Protein AF-A0A4Q2EG52-F1 (afdb_monomer_lite)

Radius of gyration: 18.82 Å; chains: 1; bounding box: 43×46×54 Å

Sequence (194 aa):
MKIECDGRVLAAAAIAAPVGVVAAFNRYQKQYVIPESEVHEPFPGDDLVTEEGASTTTMAIEIDAPPSAVWPHLNQLGQDKAGFYSFSIFERAVHFLIHNTYVPQARWQHTKVGDWCFYGQQGIGHEIVMHEPGRYIVGVSDSRKPPTQEGAIAWVPAGMSDFAWSWGWSSGVMQTRLLQVIKACAEGRWFLKL

Secondary structure (DSSP, 8-state):
------HHHHHHHHHHHHHHHHHHHHHHHHTTBPPGGG--SPPTTTTS---TT-----EE---SS-HHHHHHHHTT-BTTTTB-S--HHHHHHTT-------S--GGGS---TT-EEESSTT-BEEEEEEEETTTEEEEEEETTS---STT-B----TT-S--EEEEEEETTEESSTTHHHHHHHHTT------

Structure (mmCIF, N/CA/C/O backbone):
data_AF-A0A4Q2EG52-F1
#
_entry.id   AF-A0A4Q2EG52-F1
#
loop_
_atom_site.group_PDB
_atom_site.id
_atom_site.type_symbol
_atom_site.label_atom_id
_atom_site.label_alt_id
_atom_site.label_comp_id
_atom_site.label_asym_id
_atom_site.label_entity_id
_atom_site.label_seq_id
_atom_site.pdbx_PDB_ins_code
_atom_site.Cartn_x
_atom_site.Cartn_y
_atom_site.Cartn_z
_atom_site.occupancy
_atom_site.B_iso_or_equiv
_atom_site.auth_seq_id
_atom_site.auth_comp_id
_atom_site.auth_asym_id
_atom_site.auth_atom_id
_atom_site.pdbx_PDB_model_num
ATOM 1 N N . MET A 1 1 ? -21.303 29.543 -36.612 1.00 36.31 1 MET A N 1
ATOM 2 C CA . MET A 1 1 ? -20.120 30.090 -35.917 1.00 36.31 1 MET A CA 1
ATOM 3 C C . MET A 1 1 ? -19.078 28.978 -35.840 1.00 36.31 1 MET A C 1
ATOM 5 O O . MET A 1 1 ? -19.269 28.050 -35.067 1.00 36.31 1 MET A O 1
ATOM 9 N N . LYS A 1 2 ? -18.076 28.974 -36.732 1.00 37.97 2 LYS A N 1
ATOM 10 C CA . LYS A 1 2 ? -16.956 28.017 -36.689 1.00 37.97 2 LYS A CA 1
ATOM 11 C C . LYS A 1 2 ? -15.970 28.552 -35.655 1.00 37.97 2 LYS A C 1
ATOM 13 O O . LYS A 1 2 ? -15.462 29.651 -35.834 1.00 37.97 2 LYS A O 1
ATOM 18 N N . ILE A 1 3 ? -15.773 27.827 -34.562 1.00 45.34 3 ILE A N 1
ATOM 19 C CA . ILE A 1 3 ? -14.738 28.170 -33.589 1.00 45.34 3 ILE A CA 1
ATOM 20 C C . ILE A 1 3 ? -13.412 27.711 -34.206 1.00 45.34 3 ILE A C 1
ATOM 22 O O . ILE A 1 3 ? -13.082 26.529 -34.161 1.00 45.34 3 ILE A O 1
ATOM 26 N N . GLU A 1 4 ? -12.693 28.623 -34.857 1.00 47.81 4 GLU A N 1
ATOM 27 C CA . GLU A 1 4 ? -11.288 28.411 -35.214 1.00 47.81 4 GLU A CA 1
ATOM 28 C C . GLU A 1 4 ? -10.451 28.631 -33.951 1.00 47.81 4 GLU A C 1
ATOM 30 O O . GLU A 1 4 ? -10.064 29.750 -33.622 1.00 47.81 4 GLU A O 1
ATOM 35 N N . CYS A 1 5 ? -10.227 27.562 -33.187 1.00 52.12 5 CYS A N 1
ATOM 36 C CA . CYS A 1 5 ? -9.245 27.591 -32.109 1.00 52.12 5 CYS A CA 1
ATOM 37 C C . CYS A 1 5 ? -7.841 27.503 -32.714 1.00 52.12 5 CYS A C 1
ATOM 39 O O . CYS A 1 5 ? -7.518 26.526 -33.390 1.00 52.12 5 CYS A O 1
ATOM 41 N N . ASP A 1 6 ? -7.008 28.507 -32.443 1.00 67.00 6 ASP A N 1
ATOM 42 C CA . ASP A 1 6 ? -5.588 28.511 -32.800 1.00 67.00 6 ASP A CA 1
ATOM 43 C C . ASP A 1 6 ? -4.912 27.238 -32.255 1.00 67.00 6 ASP A C 1
ATOM 45 O O . ASP A 1 6 ? -5.027 26.906 -31.070 1.00 67.00 6 ASP A O 1
ATOM 49 N N . GLY A 1 7 ? -4.194 26.516 -33.119 1.00 55.00 7 GLY A N 1
ATOM 50 C CA . GLY A 1 7 ? -3.471 25.297 -32.757 1.00 55.00 7 GLY A CA 1
ATOM 51 C C . GLY A 1 7 ? -2.476 25.506 -31.611 1.00 55.00 7 GLY A C 1
ATOM 52 O O . GLY A 1 7 ? -2.223 24.577 -30.845 1.00 55.00 7 GLY A O 1
ATOM 53 N N . ARG A 1 8 ? -1.972 26.732 -31.419 1.00 61.78 8 ARG A N 1
ATOM 54 C CA . ARG A 1 8 ? -1.133 27.101 -30.267 1.00 61.78 8 ARG A CA 1
ATOM 55 C C . ARG A 1 8 ? -1.920 27.179 -28.963 1.00 61.78 8 ARG A C 1
ATOM 57 O O . ARG A 1 8 ? -1.404 26.774 -27.927 1.00 61.78 8 ARG A O 1
ATOM 64 N N . VAL A 1 9 ? -3.168 27.642 -29.011 1.00 57.72 9 VAL A N 1
ATOM 65 C CA . VAL A 1 9 ? -4.079 27.670 -27.856 1.00 57.72 9 VAL A CA 1
ATOM 66 C C . VAL A 1 9 ? -4.510 26.250 -27.489 1.00 57.72 9 VAL A C 1
ATOM 68 O O . VAL A 1 9 ? -4.520 25.906 -26.309 1.00 57.72 9 VAL A O 1
ATOM 71 N N . LEU A 1 10 ? -4.776 25.393 -28.480 1.00 54.22 10 LEU A N 1
ATOM 72 C CA . LEU A 1 10 ? -5.060 23.972 -28.249 1.00 54.22 10 LEU A CA 1
ATOM 73 C C . LEU A 1 10 ? -3.852 23.231 -27.659 1.00 54.22 10 LEU A C 1
ATOM 75 O O . LEU A 1 10 ? -4.012 22.485 -26.697 1.00 54.22 10 LEU A O 1
ATOM 79 N N . ALA A 1 11 ? -2.643 23.473 -28.173 1.00 53.25 11 ALA A N 1
ATOM 80 C CA . ALA A 1 11 ? -1.418 22.875 -27.641 1.00 53.25 11 ALA A CA 1
ATOM 81 C C . ALA A 1 11 ? -1.093 23.369 -26.219 1.00 53.25 11 ALA A C 1
ATOM 83 O O . ALA A 1 11 ? -0.748 22.571 -25.349 1.00 53.25 11 ALA A O 1
ATOM 84 N N . ALA A 1 12 ? -1.256 24.668 -25.949 1.00 55.97 12 ALA A N 1
ATOM 85 C CA . ALA A 1 12 ? -1.068 25.229 -24.613 1.00 55.97 12 ALA A CA 1
ATOM 86 C C . ALA A 1 12 ? -2.096 24.678 -23.613 1.00 55.97 12 ALA A C 1
ATOM 88 O O . ALA A 1 12 ? -1.721 24.310 -22.502 1.00 55.97 12 ALA A O 1
ATOM 89 N N . ALA A 1 13 ? -3.368 24.548 -24.005 1.00 57.47 13 ALA A N 1
ATOM 90 C CA . ALA A 1 13 ? -4.403 23.931 -23.175 1.00 57.47 13 ALA A CA 1
ATOM 91 C C . ALA A 1 13 ? -4.126 22.438 -22.915 1.00 57.47 13 ALA A C 1
ATOM 93 O O . ALA A 1 13 ? -4.311 21.970 -21.790 1.00 57.47 13 ALA A O 1
ATOM 94 N N . ALA A 1 14 ? -3.621 21.712 -23.918 1.00 59.41 14 ALA A N 1
ATOM 95 C CA . ALA A 1 14 ? -3.256 20.301 -23.801 1.00 59.41 14 ALA A CA 1
ATOM 96 C C . ALA A 1 14 ? -2.090 20.048 -22.830 1.00 59.41 14 ALA A C 1
ATOM 98 O O . ALA A 1 14 ? -2.016 18.965 -22.262 1.00 59.41 14 ALA A O 1
ATOM 99 N N . ILE A 1 15 ? -1.210 21.030 -22.600 1.00 61.84 15 ILE A N 1
ATOM 100 C CA . ILE A 1 15 ? -0.125 20.950 -21.603 1.00 61.84 15 ILE A CA 1
ATOM 101 C C . ILE A 1 15 ? -0.580 21.509 -20.247 1.00 61.84 15 ILE A C 1
ATOM 103 O O . ILE A 1 15 ? -0.325 20.909 -19.201 1.00 61.84 15 ILE A O 1
ATOM 107 N N . ALA A 1 16 ? -1.282 22.644 -20.246 1.00 60.81 16 ALA A N 1
ATOM 108 C CA . ALA A 1 16 ? -1.697 23.329 -19.027 1.00 60.81 16 ALA A CA 1
ATOM 109 C C . ALA A 1 16 ? -2.704 22.516 -18.203 1.00 60.81 16 ALA A C 1
ATOM 111 O O . ALA A 1 16 ? -2.634 22.540 -16.975 1.00 60.81 16 ALA A O 1
ATOM 112 N N . ALA A 1 17 ? -3.610 21.769 -18.844 1.00 67.50 17 ALA A N 1
ATOM 113 C CA . ALA A 1 17 ? -4.583 20.945 -18.129 1.00 67.50 17 ALA A CA 1
ATOM 114 C C . ALA A 1 17 ? -3.923 19.777 -17.357 1.00 67.50 17 ALA A C 1
ATOM 116 O O . ALA A 1 17 ? -4.147 19.694 -16.147 1.00 67.50 17 ALA A O 1
ATOM 117 N N . PRO A 1 18 ? -3.056 18.931 -17.955 1.00 66.38 18 PRO A N 1
ATOM 118 C CA . PRO A 1 18 ? -2.299 17.923 -17.208 1.00 66.38 18 PRO A CA 1
ATOM 119 C C . PRO A 1 18 ? -1.434 18.515 -16.095 1.00 66.38 18 PRO A C 1
ATOM 121 O O . PRO A 1 18 ? -1.454 18.010 -14.975 1.00 66.38 18 PRO A O 1
A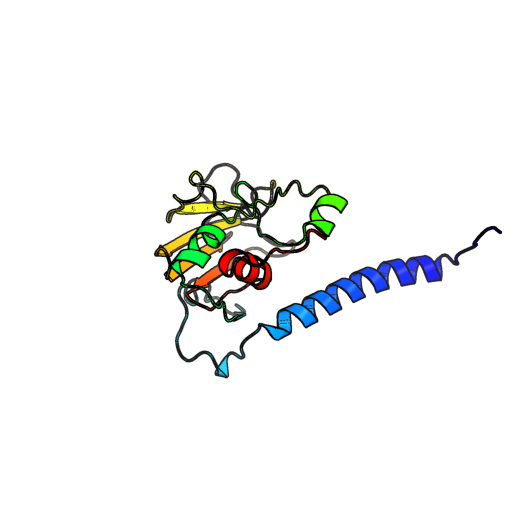TOM 124 N N . VAL A 1 19 ? -0.724 19.617 -16.366 1.00 72.44 19 VAL A N 1
ATOM 125 C CA . VAL A 1 19 ? 0.104 20.295 -15.354 1.00 72.44 19 VAL A CA 1
ATOM 126 C C . VAL A 1 19 ? -0.756 20.800 -14.195 1.00 72.44 19 VAL A C 1
ATOM 128 O O . VAL A 1 19 ? -0.396 20.603 -13.036 1.00 72.44 19 VAL A O 1
ATOM 131 N N . GLY A 1 20 ? -1.915 21.395 -14.483 1.00 71.00 20 GLY A N 1
ATOM 132 C CA . GLY A 1 20 ? -2.871 21.843 -13.472 1.00 71.00 20 GLY A CA 1
ATOM 133 C C . GLY A 1 20 ? -3.418 20.693 -12.623 1.00 71.00 20 GLY A C 1
ATOM 134 O O . GLY A 1 20 ? -3.474 20.815 -11.399 1.00 71.00 20 GLY A O 1
ATOM 135 N N . VAL A 1 21 ? -3.755 19.555 -13.241 1.00 70.94 21 VAL A N 1
ATOM 136 C CA . VAL A 1 21 ? -4.211 18.344 -12.534 1.00 70.94 21 VAL A CA 1
ATOM 137 C C . VAL A 1 21 ? -3.113 17.795 -11.621 1.00 70.94 21 VAL A C 1
ATOM 139 O O . VAL A 1 21 ? -3.378 17.539 -10.446 1.00 70.94 21 VAL A O 1
ATOM 142 N N . VAL A 1 22 ? -1.877 17.672 -12.115 1.00 71.31 22 VAL A N 1
ATOM 143 C CA . VAL A 1 22 ? -0.723 17.214 -11.320 1.00 71.31 22 VAL A CA 1
ATOM 144 C C . VAL A 1 22 ? -0.425 18.184 -10.173 1.00 71.31 22 VAL A C 1
ATOM 146 O O . VAL A 1 22 ? -0.210 17.758 -9.040 1.00 71.31 22 VAL A O 1
ATOM 149 N N . ALA A 1 23 ? -0.470 19.495 -10.415 1.00 70.94 23 ALA A N 1
ATOM 150 C CA . ALA A 1 23 ? -0.244 20.499 -9.378 1.00 70.94 23 ALA A CA 1
ATOM 151 C C . ALA A 1 23 ? -1.323 20.453 -8.283 1.00 70.94 23 ALA A C 1
ATOM 153 O O . ALA A 1 23 ? -0.999 20.487 -7.093 1.00 70.94 23 ALA A O 1
ATOM 154 N N . ALA A 1 24 ? -2.597 20.330 -8.665 1.00 74.06 24 ALA A N 1
ATOM 155 C CA . ALA A 1 24 ? -3.705 20.191 -7.722 1.00 74.06 24 ALA A CA 1
ATOM 156 C C . ALA A 1 24 ? -3.600 18.887 -6.914 1.00 74.06 24 ALA A C 1
ATOM 158 O O . ALA A 1 24 ? -3.797 18.892 -5.698 1.00 74.06 24 ALA A O 1
ATOM 159 N N . PHE A 1 25 ? -3.229 17.786 -7.570 1.00 69.62 25 PHE A N 1
ATOM 160 C CA . PHE A 1 25 ? -2.972 16.493 -6.941 1.00 69.62 25 PHE A CA 1
ATOM 161 C C . PHE A 1 25 ? -1.853 16.571 -5.900 1.00 69.62 25 PHE A C 1
ATOM 163 O O . PHE A 1 25 ? -2.063 16.176 -4.751 1.00 69.62 25 PHE A O 1
ATOM 170 N N . ASN A 1 26 ? -0.712 17.151 -6.277 1.00 70.75 26 ASN A N 1
ATOM 171 C CA . ASN A 1 26 ? 0.440 17.333 -5.399 1.00 70.75 26 ASN A CA 1
ATOM 172 C C . ASN A 1 26 ? 0.094 18.232 -4.210 1.00 70.75 26 ASN A C 1
ATOM 174 O O . ASN A 1 26 ? 0.443 17.918 -3.075 1.00 70.75 26 ASN A O 1
ATOM 178 N N . ARG A 1 27 ? -0.631 19.336 -4.437 1.00 78.19 27 ARG A N 1
ATOM 179 C CA . ARG A 1 27 ? -1.091 20.219 -3.353 1.00 78.19 27 ARG A CA 1
ATOM 180 C C . ARG A 1 27 ? -2.003 19.476 -2.381 1.00 78.19 27 ARG A C 1
ATOM 182 O O . ARG A 1 27 ? -1.848 19.614 -1.173 1.00 78.19 27 ARG A O 1
ATOM 189 N N . TYR A 1 28 ? -2.928 18.682 -2.907 1.00 72.50 28 TYR A N 1
ATOM 190 C CA . TYR A 1 28 ? -3.819 17.868 -2.096 1.00 72.50 28 TYR A CA 1
ATOM 191 C C . TYR A 1 28 ? -3.061 16.784 -1.313 1.00 72.50 28 TYR A C 1
ATOM 193 O O . TYR A 1 28 ? -3.420 16.510 -0.178 1.00 72.50 28 TYR A O 1
ATOM 201 N N . GLN A 1 29 ? -2.027 16.151 -1.870 1.00 69.81 29 GLN A N 1
ATOM 202 C CA . GLN A 1 29 ? -1.224 15.175 -1.119 1.00 69.81 29 GLN A CA 1
ATOM 203 C C . GLN A 1 29 ? -0.449 15.827 0.019 1.00 69.81 29 GLN A C 1
ATOM 205 O O . GLN A 1 29 ? -0.462 15.322 1.136 1.00 69.81 29 GLN A O 1
ATOM 210 N N . LYS A 1 30 ? 0.170 16.979 -0.254 1.00 78.88 30 LYS A N 1
ATOM 211 C CA . LYS A 1 30 ? 1.003 17.702 0.713 1.00 78.88 30 LYS A CA 1
ATOM 212 C C . LYS A 1 30 ? 0.279 18.079 2.003 1.00 78.88 30 LYS A C 1
ATOM 214 O O . LYS A 1 30 ? 0.947 18.245 3.008 1.00 78.88 30 LYS A O 1
ATOM 219 N N . GLN A 1 31 ? -1.051 18.193 1.996 1.00 80.00 31 GLN A N 1
ATOM 220 C CA . GLN A 1 31 ? -1.811 18.494 3.215 1.00 80.00 31 GLN A CA 1
ATOM 221 C C . GLN A 1 31 ? -1.813 17.339 4.235 1.00 80.00 31 GLN A C 1
ATOM 223 O O . GLN A 1 31 ? -2.153 17.564 5.388 1.00 80.00 31 GLN A O 1
ATOM 228 N N . TYR A 1 32 ? -1.487 16.118 3.798 1.00 79.56 32 TYR A N 1
ATOM 229 C CA . TYR A 1 32 ? -1.441 14.926 4.646 1.00 79.56 32 TYR A CA 1
ATOM 230 C C . TYR A 1 32 ? -0.021 14.518 5.022 1.00 79.56 32 TYR A C 1
ATOM 232 O O . TYR A 1 32 ? 0.137 13.671 5.892 1.00 79.56 32 TYR A O 1
ATOM 240 N N . VAL A 1 33 ? 0.995 15.067 4.350 1.00 84.69 33 VAL A N 1
ATOM 241 C CA . VAL A 1 33 ? 2.400 14.741 4.615 1.00 84.69 33 VAL A CA 1
ATOM 242 C C . VAL A 1 33 ? 2.781 15.289 5.978 1.00 84.69 33 VAL A C 1
ATOM 244 O O . VAL A 1 33 ? 2.623 16.486 6.219 1.00 84.69 33 VAL A O 1
ATOM 247 N N . ILE A 1 34 ? 3.299 14.416 6.837 1.00 83.06 34 ILE A N 1
ATOM 248 C CA . ILE A 1 34 ? 3.893 14.830 8.104 1.00 83.06 34 ILE A CA 1
ATOM 249 C C . ILE A 1 34 ? 5.389 15.099 7.890 1.00 83.06 34 ILE A C 1
ATOM 251 O O . ILE A 1 34 ? 6.045 14.336 7.172 1.00 83.06 34 ILE A O 1
ATOM 255 N N . PRO A 1 35 ? 5.945 16.189 8.445 1.00 84.31 35 PRO A N 1
ATOM 256 C CA . PRO A 1 35 ? 7.381 16.434 8.416 1.00 84.31 35 PRO A CA 1
ATOM 257 C C . PRO A 1 35 ? 8.156 15.301 9.093 1.00 84.31 35 PRO A C 1
ATOM 259 O O . PRO A 1 35 ? 7.733 14.780 10.120 1.00 84.31 35 PRO A O 1
ATOM 262 N N . GLU A 1 36 ? 9.341 14.979 8.575 1.00 79.88 36 GLU A N 1
ATOM 263 C CA . GLU A 1 36 ? 10.222 13.960 9.168 1.00 79.88 36 GLU A CA 1
ATOM 264 C C . GLU A 1 36 ? 10.575 14.277 10.631 1.00 79.88 36 GLU A C 1
ATOM 266 O O . GLU A 1 36 ? 10.659 13.381 11.460 1.00 79.88 36 GLU A O 1
ATOM 271 N N . SER A 1 37 ? 10.678 15.563 10.984 1.00 79.81 37 SER A N 1
ATOM 272 C CA . SER A 1 37 ? 10.921 16.011 12.362 1.00 79.81 37 SER A CA 1
ATOM 273 C C . SER A 1 37 ? 9.801 15.673 13.353 1.00 79.81 37 SER A C 1
ATOM 275 O O . SER A 1 37 ? 10.034 15.733 14.558 1.00 79.81 37 SER A O 1
ATOM 277 N N . GLU A 1 38 ? 8.589 15.385 12.871 1.00 79.50 38 GLU A N 1
ATOM 278 C CA . GLU A 1 38 ? 7.436 14.988 13.696 1.00 79.50 38 GLU A CA 1
ATOM 279 C C . GLU A 1 38 ? 7.336 13.460 13.856 1.00 79.50 38 GLU A C 1
ATOM 281 O O . GLU A 1 38 ? 6.523 12.965 14.638 1.00 79.50 38 GLU A O 1
ATOM 286 N N . VAL A 1 39 ? 8.177 12.696 13.151 1.00 79.75 39 VAL A N 1
ATOM 287 C CA . VAL A 1 39 ? 8.284 11.244 13.303 1.00 79.75 39 VAL A CA 1
ATOM 288 C C . VAL A 1 39 ? 9.267 10.943 14.431 1.00 79.75 39 VAL A C 1
ATOM 290 O O . VAL A 1 39 ? 10.474 11.124 14.299 1.00 79.75 39 VAL A O 1
ATOM 293 N N . HIS A 1 40 ? 8.741 10.505 15.573 1.00 75.62 40 HIS A N 1
ATOM 294 C CA . HIS A 1 40 ? 9.549 10.234 16.767 1.00 75.62 40 HIS A CA 1
ATOM 295 C C . HIS A 1 40 ? 10.020 8.779 16.879 1.00 75.62 40 HIS A C 1
ATOM 297 O O . HIS A 1 40 ? 10.980 8.509 17.599 1.00 75.62 40 HIS A O 1
ATOM 303 N N . GLU A 1 41 ? 9.377 7.855 16.163 1.00 80.31 41 GLU A N 1
ATOM 304 C CA . GLU A 1 41 ? 9.713 6.431 16.141 1.00 80.31 41 GLU A CA 1
ATOM 305 C C . GLU A 1 41 ? 9.584 5.877 14.712 1.00 80.31 41 GLU A C 1
ATOM 307 O O . GLU A 1 41 ? 8.710 6.340 13.972 1.00 80.31 41 GLU A O 1
ATOM 312 N N . PRO A 1 42 ? 10.416 4.894 14.315 1.00 83.00 42 PRO A N 1
ATOM 313 C CA . PRO A 1 42 ? 10.283 4.229 13.021 1.00 83.00 42 PRO A CA 1
ATOM 314 C C . PRO A 1 42 ? 8.937 3.513 12.881 1.00 83.00 42 PRO A C 1
ATOM 316 O O . PRO A 1 42 ? 8.473 2.841 13.808 1.00 83.00 42 PRO A O 1
ATOM 319 N N . PHE A 1 43 ? 8.331 3.602 11.701 1.00 86.94 43 PHE A N 1
ATOM 320 C CA . PHE A 1 43 ? 7.149 2.825 11.356 1.00 86.94 43 PHE A CA 1
ATOM 321 C C . PHE A 1 43 ? 7.533 1.425 10.860 1.00 86.94 43 PHE A C 1
ATOM 323 O O . PHE A 1 43 ? 8.628 1.221 10.329 1.00 86.94 43 PHE A O 1
ATOM 330 N N . PRO A 1 44 ? 6.624 0.436 10.988 1.00 89.12 44 PRO A N 1
ATOM 331 C CA . PRO A 1 44 ? 6.813 -0.865 10.363 1.00 89.12 44 PRO A CA 1
ATOM 332 C C . PRO A 1 44 ? 7.119 -0.711 8.869 1.00 89.12 44 PRO A C 1
ATOM 334 O O . PRO A 1 44 ? 6.305 -0.171 8.118 1.00 89.12 44 PRO A O 1
ATOM 337 N N . GLY A 1 45 ? 8.280 -1.207 8.450 1.00 87.38 45 GLY A N 1
ATOM 338 C CA . GLY A 1 45 ? 8.711 -1.202 7.059 1.00 87.38 45 GLY A CA 1
ATOM 339 C C . GLY A 1 45 ? 9.673 -0.094 6.644 1.00 87.38 45 GLY A C 1
ATOM 340 O O . GLY A 1 45 ? 10.134 -0.115 5.499 1.00 87.38 45 GLY A O 1
ATOM 341 N N . ASP A 1 46 ? 10.002 0.835 7.543 1.00 87.50 46 ASP A N 1
ATOM 342 C CA . ASP A 1 46 ? 10.998 1.885 7.279 1.00 87.50 46 ASP A CA 1
ATOM 343 C C . ASP A 1 46 ? 12.412 1.309 7.062 1.00 87.50 46 ASP A C 1
ATOM 345 O O . ASP A 1 46 ? 13.257 1.939 6.434 1.00 87.50 46 ASP A O 1
ATOM 349 N N . ASP A 1 47 ? 12.666 0.089 7.533 1.00 88.94 47 ASP A N 1
ATOM 350 C CA . ASP A 1 47 ? 13.926 -0.646 7.407 1.00 88.94 47 ASP A CA 1
ATOM 351 C C . ASP A 1 47 ? 13.992 -1.575 6.179 1.00 88.94 47 ASP A C 1
ATOM 353 O O . ASP A 1 47 ? 14.987 -2.274 5.982 1.00 88.94 47 ASP A O 1
ATOM 357 N N . LEU A 1 48 ? 12.952 -1.603 5.337 1.00 88.12 48 LEU A N 1
ATOM 358 C CA . LEU A 1 48 ? 12.866 -2.537 4.206 1.00 88.12 48 LEU A CA 1
ATOM 359 C C . LEU A 1 48 ? 13.600 -2.059 2.946 1.00 88.12 48 LEU A C 1
ATOM 361 O O . LEU A 1 48 ? 14.011 -2.889 2.134 1.00 88.12 48 LEU A O 1
ATOM 365 N N . VAL A 1 49 ? 13.742 -0.742 2.771 1.00 86.94 49 VAL A N 1
ATOM 366 C CA . VAL A 1 49 ? 14.395 -0.095 1.619 1.00 86.94 49 VAL A CA 1
ATOM 367 C C . VAL A 1 49 ? 15.328 0.982 2.166 1.00 86.94 49 VAL A C 1
ATOM 369 O O . VAL A 1 49 ? 14.903 2.098 2.456 1.00 86.94 49 VAL A O 1
ATOM 372 N N . THR A 1 50 ? 16.593 0.621 2.379 1.00 84.19 50 THR A N 1
ATOM 373 C CA . THR A 1 50 ? 17.586 1.454 3.083 1.00 84.19 50 THR A CA 1
ATOM 374 C C . THR A 1 50 ? 18.755 1.871 2.192 1.00 84.19 50 THR A C 1
ATOM 376 O O . THR A 1 50 ? 19.818 2.237 2.694 1.00 84.19 50 THR A O 1
ATOM 379 N N . GLU A 1 51 ? 18.623 1.740 0.874 1.00 82.25 51 GLU A N 1
ATOM 380 C CA . GLU A 1 51 ? 19.673 2.107 -0.071 1.00 82.25 51 GLU A CA 1
ATOM 381 C C . GLU A 1 51 ? 19.961 3.611 -0.062 1.00 82.25 51 GLU A C 1
ATOM 383 O O . GLU A 1 51 ? 19.097 4.446 0.213 1.00 82.25 51 GLU A O 1
ATOM 388 N N . GLU A 1 52 ? 21.190 3.971 -0.435 1.00 74.19 52 GLU A N 1
ATOM 389 C CA . GLU A 1 52 ? 21.558 5.368 -0.636 1.00 74.19 52 GLU A CA 1
ATOM 390 C C . GLU A 1 52 ? 20.656 6.013 -1.700 1.00 74.19 52 GLU A C 1
ATOM 392 O O . GLU A 1 52 ? 20.578 5.556 -2.840 1.00 74.19 52 GLU A O 1
ATOM 397 N N . GLY A 1 53 ? 19.966 7.090 -1.316 1.00 71.12 53 GLY A N 1
ATOM 398 C CA . GLY A 1 53 ? 19.005 7.786 -2.175 1.00 71.12 53 GLY A CA 1
ATOM 399 C C . GLY A 1 53 ? 17.552 7.330 -2.017 1.00 71.12 53 GLY A C 1
ATOM 400 O O . GLY A 1 53 ? 16.679 7.905 -2.672 1.00 71.12 53 GLY A O 1
ATOM 401 N N . ALA A 1 54 ? 17.266 6.363 -1.137 1.00 77.38 54 ALA A N 1
ATOM 402 C CA . ALA A 1 54 ? 15.900 6.088 -0.711 1.00 77.38 54 ALA A CA 1
ATOM 403 C C . ALA A 1 54 ? 15.270 7.353 -0.100 1.00 77.38 54 ALA A C 1
ATOM 405 O O . ALA A 1 54 ? 15.911 8.108 0.634 1.00 77.38 54 ALA A O 1
ATOM 406 N N . SER A 1 55 ? 14.004 7.598 -0.436 1.00 79.81 55 SER A N 1
ATOM 407 C CA . SER A 1 55 ? 13.229 8.707 0.118 1.00 79.81 55 SER A CA 1
ATOM 408 C C . SER A 1 55 ? 11.942 8.167 0.713 1.00 79.81 55 SER A C 1
ATOM 410 O O . SER A 1 55 ? 11.195 7.447 0.050 1.00 79.81 55 SER A O 1
ATOM 412 N N . THR A 1 56 ? 11.685 8.539 1.962 1.00 82.19 56 THR A N 1
ATOM 413 C CA . THR A 1 56 ? 10.484 8.136 2.689 1.00 82.19 56 THR A CA 1
ATOM 414 C C . THR A 1 56 ? 9.505 9.298 2.719 1.00 82.19 56 THR A C 1
ATOM 416 O O . THR A 1 56 ? 9.873 10.447 2.950 1.00 82.19 56 THR A O 1
ATOM 419 N N . THR A 1 57 ? 8.233 9.015 2.446 1.00 82.75 57 THR A N 1
ATOM 420 C CA . THR A 1 57 ? 7.151 9.992 2.600 1.00 82.75 57 THR A CA 1
ATOM 421 C C . THR A 1 57 ? 6.085 9.407 3.501 1.00 82.75 57 THR A C 1
ATOM 423 O O . THR A 1 57 ? 5.408 8.449 3.131 1.00 82.75 57 THR A O 1
ATOM 426 N N . THR A 1 58 ? 5.896 10.034 4.655 1.00 83.69 58 THR A N 1
ATOM 427 C CA . THR A 1 58 ? 4.891 9.630 5.634 1.00 83.69 58 THR A CA 1
ATOM 428 C C . THR A 1 58 ? 3.699 10.575 5.562 1.00 83.69 58 THR A C 1
ATOM 430 O O . THR A 1 58 ? 3.866 11.795 5.535 1.00 83.69 58 THR A O 1
ATOM 433 N N . MET A 1 59 ? 2.481 10.032 5.506 1.00 83.88 59 MET A N 1
ATOM 434 C CA . MET A 1 59 ? 1.251 10.817 5.603 1.00 83.88 59 MET A CA 1
ATOM 435 C C . MET A 1 59 ? 0.391 10.348 6.774 1.00 83.88 59 MET A C 1
ATOM 437 O O . MET A 1 59 ? 0.410 9.182 7.151 1.00 83.88 59 MET A O 1
ATOM 441 N N . ALA A 1 60 ? -0.401 11.244 7.348 1.00 82.81 60 ALA A N 1
ATOM 442 C CA . ALA A 1 60 ? -1.310 10.916 8.439 1.00 82.81 60 ALA A CA 1
ATOM 443 C C . ALA A 1 60 ? -2.712 11.461 8.165 1.00 82.81 60 ALA A C 1
ATOM 445 O O . ALA A 1 60 ? -2.892 12.487 7.503 1.00 82.81 60 ALA A O 1
ATOM 446 N N . ILE A 1 61 ? -3.724 10.756 8.669 1.00 81.62 61 ILE A N 1
ATOM 447 C CA . ILE A 1 61 ? -5.094 11.2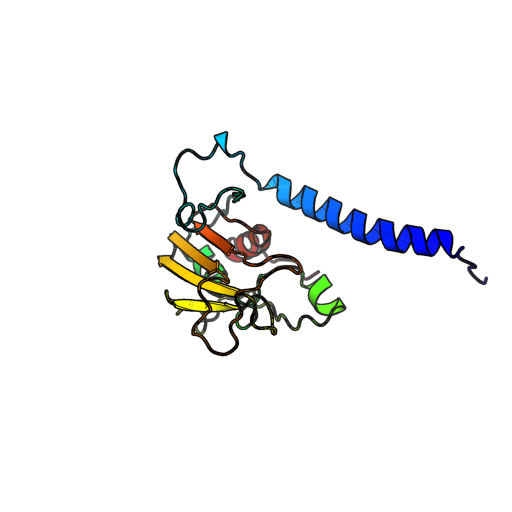62 8.729 1.00 81.62 61 ILE A CA 1
ATOM 448 C C . ILE A 1 61 ? -5.757 10.759 10.005 1.00 81.62 61 ILE A C 1
ATOM 450 O O . ILE A 1 61 ? -5.640 9.589 10.366 1.00 81.62 61 ILE A O 1
ATOM 454 N N . GLU A 1 62 ? -6.523 11.626 10.650 1.00 80.69 62 GLU A N 1
ATOM 455 C CA . GLU A 1 62 ? -7.416 11.203 11.720 1.00 80.69 62 GLU A CA 1
ATOM 456 C C . GLU A 1 62 ? -8.661 10.555 11.117 1.00 80.69 62 GLU A C 1
ATOM 458 O O . GLU A 1 62 ? -9.267 11.104 10.193 1.00 80.69 62 GLU A O 1
ATOM 463 N N . ILE A 1 63 ? -9.070 9.403 11.639 1.00 82.25 63 ILE A N 1
ATOM 464 C CA . ILE A 1 63 ? -10.326 8.733 11.291 1.00 82.25 63 ILE A CA 1
ATOM 465 C C . ILE A 1 63 ? -11.108 8.571 12.588 1.00 82.25 63 ILE A C 1
ATOM 467 O O . ILE A 1 63 ? -10.606 7.958 13.526 1.00 82.25 63 ILE A O 1
ATOM 471 N N . ASP A 1 64 ? -12.325 9.110 12.636 1.00 83.62 64 ASP A N 1
ATOM 472 C CA . ASP A 1 64 ? -13.207 9.016 13.802 1.00 83.62 64 ASP A CA 1
ATOM 473 C C . ASP A 1 64 ? -13.935 7.661 13.810 1.00 83.62 64 ASP A C 1
ATOM 475 O O . ASP A 1 64 ? -15.154 7.557 13.678 1.00 83.62 64 ASP A O 1
ATOM 479 N N . ALA A 1 65 ? -13.145 6.587 13.837 1.00 82.44 65 ALA A N 1
ATOM 480 C CA . ALA A 1 65 ? -13.610 5.209 13.864 1.00 82.44 65 ALA A CA 1
ATOM 481 C C . ALA A 1 65 ? -12.530 4.298 14.476 1.00 82.44 65 ALA A C 1
ATOM 483 O O . ALA A 1 65 ? -11.334 4.558 14.313 1.00 82.44 65 ALA A O 1
ATOM 484 N N . PRO A 1 66 ? -12.908 3.196 15.150 1.00 84.06 66 PRO A N 1
ATOM 485 C CA . PRO A 1 66 ? -11.928 2.249 15.669 1.00 84.06 66 PRO A CA 1
ATOM 486 C C . PRO A 1 66 ? -11.156 1.561 14.526 1.00 84.06 66 PRO A C 1
ATOM 488 O O . PRO A 1 66 ? -11.722 1.344 13.448 1.00 84.06 66 PRO A O 1
ATOM 491 N N . PRO A 1 67 ? -9.907 1.101 14.752 1.00 84.19 67 PRO A N 1
ATOM 492 C CA . PRO A 1 67 ? -9.131 0.377 13.739 1.00 84.19 67 PRO A CA 1
ATOM 493 C C . PRO A 1 67 ? -9.855 -0.840 13.148 1.00 84.19 67 PRO A C 1
ATOM 495 O O . PRO A 1 67 ? -9.668 -1.159 11.978 1.00 84.19 67 PRO A O 1
ATOM 498 N N . SER A 1 68 ? -10.735 -1.489 13.917 1.00 86.38 68 SER A N 1
ATOM 499 C CA . SER A 1 68 ? -11.568 -2.606 13.455 1.00 86.38 68 SER A CA 1
ATOM 500 C C . SER A 1 68 ? -12.586 -2.225 12.373 1.00 86.38 68 SER A C 1
ATOM 502 O O . SER A 1 68 ? -12.980 -3.090 11.595 1.00 86.38 68 SER A O 1
ATOM 504 N N . ALA A 1 69 ? -12.994 -0.955 12.292 1.00 87.00 69 ALA A N 1
ATOM 505 C CA . ALA A 1 69 ? -13.845 -0.437 11.221 1.00 87.00 69 ALA A CA 1
ATOM 506 C C . ALA A 1 69 ? -13.028 -0.042 9.980 1.00 87.00 69 ALA A C 1
ATOM 508 O O . ALA A 1 69 ? -13.502 -0.174 8.857 1.00 87.00 69 ALA A O 1
ATOM 509 N N . VAL A 1 70 ? -11.783 0.401 10.171 1.00 87.81 70 VAL A N 1
ATOM 510 C CA . VAL A 1 70 ? -10.872 0.807 9.088 1.00 87.81 70 VAL A CA 1
ATOM 511 C C . VAL A 1 70 ? -10.272 -0.411 8.380 1.00 87.81 70 VAL A C 1
ATOM 513 O O . VAL A 1 70 ? -10.206 -0.466 7.149 1.00 87.81 70 VAL A O 1
ATOM 516 N N . TRP A 1 71 ? -9.857 -1.410 9.159 1.00 90.75 71 TRP A N 1
ATOM 517 C CA . TRP A 1 71 ? -9.083 -2.553 8.688 1.00 90.75 71 TRP A CA 1
ATOM 518 C C . TRP A 1 71 ? -9.712 -3.317 7.516 1.00 90.75 71 TRP A C 1
ATOM 520 O O . TRP A 1 71 ? -9.000 -3.565 6.541 1.00 90.75 71 TRP A O 1
ATOM 530 N N . PRO A 1 72 ? -11.019 -3.652 7.516 1.00 92.44 72 PRO A N 1
ATOM 531 C CA . PRO A 1 72 ? -11.606 -4.426 6.427 1.00 92.44 72 PRO A CA 1
ATOM 532 C C . PRO A 1 72 ? -11.534 -3.730 5.065 1.00 92.44 72 PRO A C 1
ATOM 534 O O . PRO A 1 72 ? -11.522 -4.412 4.041 1.00 92.44 72 PRO A O 1
ATOM 537 N N . HIS A 1 73 ? -11.467 -2.392 5.042 1.00 90.62 73 HIS A N 1
ATOM 538 C CA . HIS A 1 73 ? -11.303 -1.606 3.817 1.00 90.62 73 HIS A CA 1
ATOM 539 C C . HIS A 1 73 ? -9.858 -1.608 3.309 1.00 90.62 73 HIS A C 1
ATOM 541 O O . HIS A 1 73 ? -9.662 -1.644 2.094 1.00 90.62 73 HIS A O 1
ATOM 547 N N . LEU A 1 74 ? -8.874 -1.593 4.215 1.00 89.38 74 LEU A N 1
ATOM 548 C CA . LEU A 1 74 ? -7.442 -1.685 3.898 1.00 89.38 74 LEU A CA 1
ATOM 549 C C . LEU A 1 74 ? -7.041 -3.093 3.448 1.00 89.38 74 LEU A C 1
ATOM 551 O O . LEU A 1 74 ? -6.286 -3.270 2.499 1.00 89.38 74 LEU A O 1
ATOM 555 N N . ASN A 1 75 ? -7.572 -4.112 4.115 1.00 92.25 75 ASN A N 1
ATOM 556 C CA . ASN A 1 75 ? -7.185 -5.502 3.896 1.00 92.25 75 ASN A CA 1
ATOM 557 C C . ASN A 1 75 ? -7.622 -6.046 2.522 1.00 92.25 75 ASN A C 1
ATOM 559 O O . ASN A 1 75 ? -7.090 -7.049 2.047 1.00 92.25 75 ASN A O 1
ATOM 563 N N . GLN A 1 76 ? -8.581 -5.372 1.879 1.00 92.06 76 GLN A N 1
ATOM 564 C CA . GLN A 1 76 ? -9.113 -5.731 0.565 1.00 92.06 76 GLN A CA 1
ATOM 565 C C . GLN A 1 76 ? -8.612 -4.840 -0.580 1.00 92.06 76 GLN A C 1
ATOM 567 O O . GLN A 1 76 ? -9.185 -4.877 -1.671 1.00 92.06 76 GLN A O 1
ATOM 572 N N . LEU A 1 77 ? -7.583 -4.025 -0.345 1.00 89.81 77 LEU A N 1
ATOM 573 C CA . LEU A 1 77 ? -6.946 -3.267 -1.419 1.00 89.81 77 LEU A CA 1
ATOM 574 C C . LEU A 1 77 ? -6.268 -4.208 -2.408 1.00 89.81 77 LEU A C 1
ATOM 576 O O . LEU A 1 77 ? -5.696 -5.228 -2.024 1.00 89.81 77 LEU A O 1
ATOM 580 N N . GLY A 1 78 ? -6.345 -3.840 -3.678 1.00 88.62 78 GLY A N 1
ATOM 581 C CA . GLY A 1 78 ? -5.830 -4.628 -4.789 1.00 88.62 78 GLY A CA 1
ATOM 582 C C . GLY A 1 78 ? -6.698 -4.423 -6.019 1.00 88.62 78 GLY A C 1
ATOM 583 O O . GLY A 1 78 ? -7.924 -4.321 -5.913 1.00 88.62 78 GLY A O 1
ATOM 584 N N . GLN A 1 79 ? -6.078 -4.349 -7.191 1.00 87.19 79 GLN A N 1
ATOM 585 C CA . GLN A 1 79 ? -6.777 -4.210 -8.467 1.00 87.19 79 GLN A CA 1
ATOM 586 C C . GLN A 1 79 ? -7.709 -5.400 -8.730 1.00 87.19 79 GLN A C 1
ATOM 588 O O . GLN A 1 79 ? -8.803 -5.218 -9.260 1.00 87.19 79 GLN A O 1
ATOM 593 N N . ASP A 1 80 ? -7.298 -6.591 -8.309 1.00 87.19 80 ASP A N 1
ATOM 594 C CA . ASP A 1 80 ? -8.042 -7.850 -8.355 1.00 87.19 80 ASP A CA 1
ATOM 595 C C . ASP A 1 80 ? -9.048 -8.013 -7.194 1.00 87.19 80 ASP A C 1
ATOM 597 O O . ASP A 1 80 ? -9.846 -8.956 -7.172 1.00 87.19 80 ASP A O 1
ATOM 601 N N . LYS A 1 81 ? -9.035 -7.080 -6.233 1.00 90.69 81 LYS A N 1
ATOM 602 C CA . LYS A 1 81 ? -9.916 -7.043 -5.062 1.00 90.69 81 LYS A CA 1
ATOM 603 C C . LYS A 1 81 ? -10.870 -5.843 -5.140 1.00 90.69 81 LYS A C 1
ATOM 605 O O . LYS A 1 81 ? -11.671 -5.738 -6.068 1.00 90.69 81 LYS A O 1
ATOM 610 N N . ALA A 1 82 ? -10.837 -4.951 -4.150 1.00 86.75 82 ALA A N 1
ATOM 611 C CA . ALA A 1 82 ? -11.768 -3.834 -4.035 1.00 86.75 82 ALA A CA 1
ATOM 612 C C . ALA A 1 82 ? -11.295 -2.544 -4.721 1.00 86.75 82 ALA A C 1
ATOM 614 O O . ALA A 1 82 ? -11.980 -1.526 -4.593 1.00 86.75 82 ALA A O 1
ATOM 615 N N . GLY A 1 83 ? -10.157 -2.575 -5.419 1.00 85.69 83 GLY A N 1
ATOM 616 C CA . GLY A 1 83 ? -9.463 -1.401 -5.941 1.00 85.69 83 GLY A CA 1
ATOM 617 C C . GLY A 1 83 ? -8.657 -0.661 -4.869 1.00 85.69 83 GLY A C 1
ATOM 618 O O . GLY A 1 83 ? -8.505 -1.129 -3.743 1.00 85.69 83 GLY A O 1
ATOM 619 N N . PHE A 1 84 ? -8.133 0.512 -5.228 1.00 78.69 84 PHE A N 1
ATOM 620 C CA . PHE A 1 84 ? -7.389 1.402 -4.319 1.00 78.69 84 PHE A CA 1
ATOM 621 C C . PHE A 1 84 ? -8.192 2.644 -3.934 1.00 78.69 84 PHE A C 1
ATOM 623 O O . PHE A 1 84 ? -7.612 3.664 -3.562 1.00 78.69 84 PHE A O 1
ATOM 630 N N . TYR A 1 85 ? -9.516 2.595 -4.114 1.00 73.38 85 TYR A N 1
ATOM 631 C CA . TYR A 1 85 ? -10.462 3.689 -3.878 1.00 73.38 85 TYR A CA 1
ATOM 632 C C . TYR A 1 85 ? -9.989 5.053 -4.406 1.00 73.38 85 TYR A C 1
ATOM 634 O O . TYR A 1 85 ? -10.372 6.102 -3.887 1.00 73.38 85 TYR A O 1
ATOM 642 N N . SER A 1 86 ? -9.149 5.047 -5.440 1.00 64.12 86 SER A N 1
ATOM 643 C CA . SER A 1 86 ? -8.600 6.240 -6.059 1.00 64.12 86 SER A CA 1
ATOM 644 C C . SER A 1 86 ? -9.216 6.378 -7.446 1.00 64.12 86 SER A C 1
ATOM 646 O O . SER A 1 86 ? -9.325 5.421 -8.187 1.00 64.12 86 SER A O 1
ATOM 648 N N . PHE A 1 87 ? -9.705 7.578 -7.759 1.00 54.78 87 PHE A N 1
ATOM 649 C CA . PHE A 1 87 ? -10.169 7.979 -9.092 1.00 54.78 87 PHE A CA 1
ATOM 650 C C . PHE A 1 87 ? -11.198 7.088 -9.809 1.00 54.78 87 PHE A C 1
ATOM 652 O O . PHE A 1 87 ? -11.000 6.719 -10.965 1.00 54.78 87 PHE A O 1
ATOM 659 N N . SER A 1 88 ? -12.395 6.940 -9.238 1.00 50.38 88 SER A N 1
ATOM 660 C CA . SER A 1 88 ? -13.575 6.453 -9.979 1.00 50.38 88 SER A CA 1
ATOM 661 C C . SER A 1 88 ? -13.812 7.168 -11.323 1.00 50.38 88 SER A C 1
ATOM 663 O O . SER A 1 88 ? -14.346 6.563 -12.253 1.00 50.38 88 SER A O 1
ATOM 665 N N . ILE A 1 89 ? -13.429 8.447 -11.422 1.00 41.38 89 ILE A N 1
ATOM 666 C CA . ILE A 1 89 ? -13.657 9.313 -12.591 1.00 41.38 89 ILE A CA 1
ATOM 667 C C . ILE A 1 89 ? -12.578 9.130 -13.663 1.00 41.38 89 ILE A C 1
ATOM 669 O O . ILE A 1 89 ? -12.895 9.067 -14.848 1.00 41.38 89 ILE A O 1
ATOM 673 N N . PHE A 1 90 ? -11.306 9.021 -13.267 1.00 46.28 90 PHE A N 1
ATOM 674 C CA . PHE A 1 90 ? -10.211 8.852 -14.227 1.00 46.28 90 PHE A CA 1
ATOM 675 C C . PHE A 1 90 ? -10.168 7.404 -14.730 1.00 46.28 90 PHE A C 1
ATOM 677 O O . PHE A 1 90 ? -10.097 7.185 -15.932 1.00 46.28 90 PHE A O 1
ATOM 684 N N . GLU A 1 91 ? -10.356 6.412 -13.854 1.00 46.41 91 GLU A N 1
ATOM 685 C CA . GLU A 1 91 ? -10.327 4.982 -14.205 1.00 46.41 91 GLU A CA 1
ATOM 686 C C . GLU A 1 91 ? -11.368 4.590 -15.272 1.00 46.41 91 GLU A C 1
ATOM 688 O O . GLU A 1 91 ? -11.085 3.738 -16.117 1.00 46.41 91 GLU A O 1
ATOM 693 N N . ARG A 1 92 ? -12.540 5.250 -15.302 1.00 48.62 92 ARG A N 1
ATOM 694 C CA . ARG A 1 92 ? -13.561 5.056 -16.354 1.00 48.62 92 ARG A CA 1
ATOM 695 C C . ARG A 1 92 ? -13.211 5.734 -17.678 1.00 48.62 92 ARG A C 1
ATOM 697 O O . ARG A 1 92 ? -13.618 5.238 -18.722 1.00 48.62 92 ARG A O 1
ATOM 704 N N . ALA A 1 93 ? -12.473 6.843 -17.651 1.00 44.78 93 ALA A N 1
ATOM 705 C CA . ALA A 1 93 ? -12.085 7.581 -18.854 1.00 44.78 93 ALA A CA 1
ATOM 706 C C . ALA A 1 93 ? -10.920 6.916 -19.613 1.00 44.78 93 ALA A C 1
ATOM 708 O O . ALA A 1 93 ? -10.804 7.093 -20.823 1.00 44.78 93 ALA A O 1
ATOM 709 N N . VAL A 1 94 ? -10.084 6.129 -18.924 1.00 50.47 94 VAL A N 1
ATOM 710 C CA . VAL A 1 94 ? -8.884 5.471 -19.487 1.00 50.47 94 VAL A CA 1
ATOM 711 C C . VAL A 1 94 ? -8.921 3.932 -19.462 1.00 50.47 94 VAL A C 1
ATOM 713 O O . VAL A 1 94 ? -7.902 3.300 -19.708 1.00 50.47 94 VAL A O 1
ATOM 716 N N . HIS A 1 95 ? -10.086 3.305 -19.239 1.00 50.00 95 HIS A N 1
ATOM 717 C CA . HIS A 1 95 ? -10.261 1.837 -19.262 1.00 50.00 95 HIS A CA 1
ATOM 718 C C . HIS A 1 95 ? -9.333 1.053 -18.310 1.00 50.00 95 HIS A C 1
ATOM 720 O O . HIS A 1 95 ? -8.988 -0.092 -18.587 1.00 50.00 95 HIS A O 1
ATOM 726 N N . PHE A 1 96 ? -8.972 1.601 -17.145 1.00 51.72 96 PHE A N 1
ATOM 727 C CA . PHE A 1 96 ? -8.104 0.877 -16.201 1.00 51.72 96 PHE A CA 1
ATOM 728 C C . PHE A 1 96 ? -8.778 -0.324 -15.496 1.00 51.72 96 PHE A C 1
ATOM 730 O O . PHE A 1 96 ? -8.129 -0.989 -14.699 1.00 51.72 96 PHE A O 1
ATOM 737 N N . LEU A 1 97 ? -10.048 -0.646 -15.803 1.00 55.88 97 LEU A N 1
ATOM 738 C CA . LEU A 1 97 ? -10.789 -1.834 -15.323 1.00 55.88 97 LEU A CA 1
ATOM 739 C C . LEU A 1 97 ? -10.673 -2.095 -13.802 1.00 55.88 97 LEU A C 1
ATOM 741 O O . LEU A 1 97 ? -10.742 -3.235 -13.343 1.00 55.88 97 LEU A O 1
ATOM 745 N N . ILE A 1 98 ? -10.524 -1.035 -13.003 1.00 60.84 98 ILE A N 1
ATOM 746 C CA . ILE A 1 98 ? -10.604 -1.099 -11.543 1.00 60.84 98 ILE A CA 1
ATOM 747 C C . ILE A 1 98 ? -12.072 -0.915 -11.149 1.00 60.84 98 ILE A C 1
ATOM 749 O O . ILE A 1 98 ? -12.704 0.105 -11.438 1.00 60.84 98 ILE A O 1
ATOM 753 N N . HIS A 1 99 ? -12.639 -1.927 -10.494 1.00 65.50 99 HIS A N 1
ATOM 754 C CA . HIS A 1 99 ? -14.015 -1.901 -10.006 1.00 65.50 99 HIS A CA 1
ATOM 755 C C . HIS A 1 99 ? -14.034 -1.680 -8.495 1.00 65.50 99 HIS A C 1
ATOM 757 O O . HIS A 1 99 ? -14.070 -2.624 -7.708 1.00 65.50 99 HIS A O 1
ATOM 763 N N . ASN A 1 100 ? -14.036 -0.407 -8.094 1.00 72.94 100 ASN A N 1
ATOM 764 C CA . ASN A 1 100 ? -14.060 -0.051 -6.679 1.00 72.94 100 ASN A CA 1
ATOM 765 C C . ASN A 1 100 ? -15.322 -0.587 -5.980 1.00 72.94 100 ASN A C 1
ATOM 767 O O . ASN A 1 100 ? -16.450 -0.258 -6.362 1.00 72.94 100 ASN A O 1
ATOM 771 N N . THR A 1 101 ? -15.124 -1.383 -4.927 1.00 77.94 101 THR A N 1
ATOM 772 C CA . THR A 1 101 ? -16.197 -1.855 -4.042 1.00 77.94 101 THR A CA 1
ATOM 773 C C . THR A 1 101 ? -15.975 -1.303 -2.644 1.00 77.94 101 THR A C 1
ATOM 775 O O . THR A 1 101 ? -15.071 -1.722 -1.934 1.00 77.94 101 THR A O 1
ATOM 778 N N . TYR A 1 102 ? -16.835 -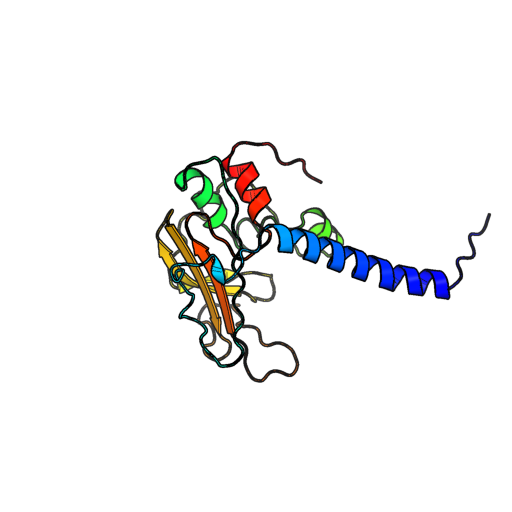0.380 -2.225 1.00 80.94 102 TYR A N 1
ATOM 779 C CA . TYR A 1 102 ? -16.693 0.316 -0.941 1.00 80.94 102 TYR A CA 1
ATOM 780 C C . TYR A 1 102 ? -17.206 -0.483 0.263 1.00 80.94 102 TYR A C 1
ATOM 782 O O . TYR A 1 102 ? -17.062 -0.039 1.394 1.00 80.94 102 TYR A O 1
ATOM 790 N N . VAL A 1 103 ? -17.816 -1.648 0.035 1.00 86.94 103 VAL A N 1
ATOM 791 C CA . VAL A 1 103 ? -18.325 -2.529 1.095 1.00 86.94 103 VAL A CA 1
ATOM 792 C C . VAL A 1 103 ? -17.318 -3.653 1.330 1.00 86.94 103 VAL A C 1
ATOM 794 O O . VAL A 1 103 ? -16.956 -4.317 0.352 1.00 86.94 103 VAL A O 1
ATOM 797 N N . PRO A 1 104 ? -16.895 -3.908 2.582 1.00 90.31 104 PRO A N 1
ATOM 798 C CA . PRO A 1 104 ? -16.008 -5.016 2.887 1.00 90.31 104 PRO A CA 1
ATOM 799 C C . PRO A 1 104 ? -16.574 -6.349 2.399 1.00 90.31 104 PRO A C 1
ATOM 801 O O . PRO A 1 104 ? -17.713 -6.702 2.705 1.00 90.31 104 PRO A O 1
ATOM 804 N N . GLN A 1 105 ? -15.786 -7.091 1.629 1.00 92.69 105 GLN A N 1
ATOM 805 C CA . GLN A 1 105 ? -16.174 -8.407 1.124 1.00 92.69 105 GLN A CA 1
ATOM 806 C C . GLN A 1 105 ? -15.449 -9.491 1.911 1.00 92.69 105 GLN A C 1
ATOM 808 O O . GLN A 1 105 ? -14.219 -9.500 1.944 1.00 92.69 105 GLN A O 1
ATOM 813 N N . ALA A 1 106 ? -16.198 -10.443 2.479 1.00 92.19 106 ALA A N 1
ATOM 814 C CA . ALA A 1 106 ? -15.643 -11.535 3.288 1.00 92.19 106 ALA A CA 1
ATOM 815 C C . ALA A 1 106 ? -14.529 -12.313 2.559 1.00 92.19 106 ALA A C 1
ATOM 817 O O . ALA A 1 106 ? -13.501 -12.628 3.149 1.00 92.19 106 ALA A O 1
ATOM 818 N N . ARG A 1 107 ? -14.683 -12.531 1.244 1.00 92.94 107 ARG A N 1
ATOM 819 C CA . ARG A 1 107 ? -13.706 -13.240 0.396 1.00 92.94 107 ARG A CA 1
ATOM 820 C C . ARG A 1 107 ? -12.318 -12.589 0.323 1.00 92.94 107 ARG A C 1
ATOM 822 O O . ARG A 1 107 ? -11.369 -13.260 -0.055 1.00 92.94 107 ARG A O 1
ATOM 829 N N . TRP A 1 108 ? -12.193 -11.304 0.655 1.00 93.31 108 TRP A N 1
ATOM 830 C CA . TRP A 1 108 ? -10.934 -10.553 0.579 1.00 93.31 108 TRP A CA 1
ATOM 831 C C . TRP A 1 108 ? -10.324 -10.259 1.952 1.00 93.31 108 TRP A C 1
ATOM 833 O O . TRP A 1 108 ? -9.361 -9.509 2.041 1.00 93.31 108 TRP A O 1
ATOM 843 N N . GLN A 1 109 ? -10.863 -10.848 3.024 1.00 94.06 109 GLN A N 1
ATOM 844 C CA . GLN A 1 109 ? -10.394 -10.587 4.389 1.00 94.06 109 GLN A CA 1
ATOM 845 C C . GLN A 1 109 ? -9.272 -11.526 4.859 1.00 94.06 109 GLN A C 1
ATOM 847 O O . GLN A 1 109 ? -8.779 -11.379 5.975 1.00 94.06 109 GLN A O 1
ATOM 852 N N . HIS A 1 110 ? -8.843 -12.464 4.014 1.00 91.81 110 HIS A N 1
ATOM 853 C CA . HIS A 1 110 ? -7.844 -13.485 4.343 1.00 91.81 110 HIS A CA 1
ATOM 854 C C . HIS A 1 110 ? -6.458 -13.209 3.734 1.00 91.81 110 HIS A C 1
ATOM 856 O O . HIS A 1 110 ? -5.744 -14.151 3.408 1.00 91.81 110 HIS A O 1
ATOM 862 N N . THR A 1 111 ? -6.087 -11.935 3.564 1.00 93.56 111 THR A N 1
ATOM 863 C CA . THR A 1 111 ? -4.727 -11.545 3.152 1.00 93.56 111 THR A CA 1
ATOM 864 C C . THR A 1 111 ? -3.706 -12.008 4.193 1.00 93.56 111 THR A C 1
ATOM 866 O O . THR A 1 111 ? -3.967 -11.922 5.396 1.00 93.56 111 THR A O 1
ATOM 869 N N . LYS A 1 112 ? -2.549 -12.481 3.735 1.00 93.38 112 LYS A N 1
ATOM 870 C CA . LYS A 1 112 ? -1.437 -12.953 4.569 1.00 93.38 112 LYS A CA 1
ATOM 871 C C . LYS A 1 112 ? -0.091 -12.481 4.018 1.00 93.38 112 LYS A C 1
ATOM 873 O O . LYS A 1 112 ? 0.013 -12.038 2.878 1.00 93.38 112 LYS A O 1
ATOM 878 N N . VAL A 1 113 ? 0.948 -12.624 4.837 1.00 95.56 113 VAL A N 1
ATOM 879 C CA . VAL A 1 113 ? 2.337 -12.465 4.386 1.00 95.56 113 VAL A CA 1
ATOM 880 C C . VAL A 1 113 ? 2.629 -13.443 3.241 1.00 95.56 113 VAL A C 1
ATOM 882 O O . VAL A 1 113 ? 2.226 -14.609 3.302 1.00 95.56 113 VAL A O 1
ATOM 885 N N . GLY A 1 114 ? 3.310 -12.954 2.208 1.00 94.00 114 GLY A N 1
ATOM 886 C CA . GLY A 1 114 ? 3.615 -13.665 0.967 1.00 94.00 114 GLY A CA 1
ATOM 887 C C . GLY A 1 114 ? 2.589 -13.469 -0.153 1.00 94.00 114 GLY A C 1
ATOM 888 O O . GLY A 1 114 ? 2.863 -13.840 -1.292 1.00 94.00 114 GLY A O 1
ATOM 889 N N . ASP A 1 115 ? 1.418 -12.890 0.130 1.00 94.31 115 ASP A N 1
ATOM 890 C CA . ASP A 1 115 ? 0.451 -12.564 -0.920 1.00 94.31 115 ASP A CA 1
ATOM 891 C C . ASP A 1 115 ? 0.926 -11.357 -1.743 1.00 94.31 115 ASP A C 1
ATOM 893 O O . ASP A 1 115 ? 1.445 -10.381 -1.197 1.00 94.31 115 ASP A O 1
ATOM 897 N N . TRP A 1 116 ? 0.668 -11.370 -3.050 1.00 95.00 116 TRP A N 1
ATOM 898 C CA . TRP A 1 116 ? 0.884 -10.217 -3.921 1.00 95.00 116 TRP A CA 1
ATOM 899 C C . TRP A 1 116 ? -0.344 -9.300 -3.971 1.00 95.00 116 TRP A C 1
ATOM 901 O O . TRP A 1 116 ? -1.468 -9.736 -4.232 1.00 95.00 116 TRP A O 1
ATOM 911 N N . CYS A 1 117 ? -0.130 -8.005 -3.757 1.00 93.12 117 CYS A N 1
ATOM 912 C CA . CYS A 1 117 ? -1.124 -6.953 -3.925 1.00 93.12 117 CYS A CA 1
ATOM 913 C C . CYS A 1 117 ? -0.948 -6.289 -5.294 1.00 93.12 117 CYS A C 1
ATOM 915 O O . CYS A 1 117 ? -0.013 -5.513 -5.505 1.00 93.12 117 CYS A O 1
ATOM 917 N N . PHE A 1 118 ? -1.849 -6.583 -6.232 1.00 91.69 118 PHE A N 1
ATOM 918 C CA . PHE A 1 118 ? -1.787 -6.060 -7.596 1.00 91.69 118 PHE A CA 1
ATOM 919 C C . PHE A 1 118 ? -2.224 -4.595 -7.661 1.00 91.69 118 PHE A C 1
ATOM 921 O O . PHE A 1 118 ? -3.295 -4.239 -7.179 1.00 91.69 118 PHE A O 1
ATOM 928 N N . TYR A 1 119 ? -1.434 -3.747 -8.314 1.00 86.25 119 TYR A N 1
ATOM 929 C CA . TYR A 1 119 ? -1.753 -2.346 -8.617 1.00 86.25 119 TYR A CA 1
ATOM 930 C C . TYR A 1 119 ? -2.439 -2.172 -9.973 1.00 86.25 119 TYR A C 1
ATOM 932 O O . TYR A 1 119 ? -3.134 -1.183 -10.196 1.00 86.25 119 TYR A O 1
ATOM 940 N N . GLY A 1 120 ? -2.256 -3.128 -10.882 1.00 83.12 120 GLY A N 1
ATOM 941 C CA . GLY A 1 120 ? -2.796 -3.081 -12.234 1.00 83.12 120 GLY A CA 1
ATOM 942 C C . GLY A 1 120 ? -2.781 -4.453 -12.906 1.00 83.12 120 GLY A C 1
ATOM 943 O O . GLY A 1 120 ? -2.063 -5.353 -12.474 1.00 83.12 120 GLY A O 1
ATOM 944 N N . GLN A 1 121 ? -3.545 -4.598 -13.993 1.00 81.25 121 GLN A N 1
ATOM 945 C CA . GLN A 1 121 ? -3.667 -5.859 -14.745 1.00 81.25 121 GLN A CA 1
ATOM 946 C C . GLN A 1 121 ? -2.346 -6.352 -15.346 1.00 81.25 121 GLN A C 1
ATOM 948 O O . GLN A 1 121 ? -2.198 -7.529 -15.651 1.00 81.25 121 GLN A O 1
ATOM 953 N N . GLN A 1 122 ? -1.378 -5.453 -15.504 1.00 84.94 122 GLN A N 1
ATOM 954 C CA . GLN A 1 122 ? -0.030 -5.761 -15.959 1.00 84.94 122 GLN A CA 1
ATOM 955 C C . GLN A 1 122 ? 0.804 -6.548 -14.935 1.00 84.94 122 GLN A C 1
ATOM 957 O O . GLN A 1 122 ? 1.948 -6.858 -15.233 1.00 84.94 122 GLN A O 1
ATOM 962 N N . GLY A 1 123 ? 0.297 -6.806 -13.724 1.00 88.94 123 GLY A N 1
ATOM 963 C CA . GLY A 1 123 ? 1.010 -7.593 -12.713 1.00 88.94 123 GLY A CA 1
ATOM 964 C C . GLY A 1 123 ? 1.839 -6.789 -11.716 1.00 88.94 123 GLY A C 1
ATOM 965 O O . GLY A 1 123 ? 2.273 -7.321 -10.693 1.00 88.94 123 GLY A O 1
ATOM 966 N N . ILE A 1 124 ? 2.040 -5.496 -11.986 1.00 91.81 124 ILE A N 1
ATOM 967 C CA . ILE A 1 124 ? 2.768 -4.591 -11.091 1.00 91.81 124 ILE A CA 1
ATOM 968 C C . ILE A 1 124 ? 2.057 -4.546 -9.744 1.00 91.81 124 ILE A C 1
ATOM 970 O O . ILE A 1 124 ? 0.837 -4.410 -9.697 1.00 91.81 124 ILE A O 1
ATOM 974 N N . GLY A 1 125 ? 2.816 -4.645 -8.663 1.00 92.62 125 GLY A N 1
ATOM 975 C CA . GLY A 1 125 ? 2.286 -4.698 -7.310 1.00 92.62 125 GLY A CA 1
ATOM 976 C C . GLY A 1 125 ? 3.404 -4.791 -6.288 1.00 92.62 125 GLY A C 1
ATOM 977 O O . GLY A 1 125 ? 4.530 -4.405 -6.585 1.00 92.62 125 GLY A O 1
ATOM 978 N N . HIS A 1 126 ? 3.085 -5.308 -5.110 1.00 94.12 126 HIS A N 1
ATOM 979 C CA . HIS A 1 126 ? 4.057 -5.605 -4.061 1.00 94.12 126 HIS A CA 1
ATOM 980 C C . HIS A 1 126 ? 3.682 -6.883 -3.316 1.00 94.12 126 HIS A C 1
ATOM 982 O O . HIS A 1 126 ? 2.505 -7.237 -3.237 1.00 94.12 126 HIS A O 1
ATOM 988 N N . GLU A 1 127 ? 4.666 -7.532 -2.709 1.00 95.69 127 GLU A N 1
ATOM 989 C CA . GLU A 1 127 ? 4.451 -8.648 -1.795 1.00 95.69 127 GLU A CA 1
ATOM 990 C C . GLU A 1 127 ? 4.151 -8.107 -0.402 1.00 95.69 127 GLU A C 1
ATOM 992 O O . GLU A 1 127 ? 4.844 -7.209 0.074 1.00 95.69 127 GLU A O 1
ATOM 997 N N . ILE A 1 128 ? 3.132 -8.641 0.265 1.00 95.94 128 ILE A N 1
ATOM 998 C CA . ILE A 1 128 ? 2.860 -8.347 1.672 1.00 95.94 128 ILE A CA 1
ATOM 999 C C . ILE A 1 128 ? 3.928 -9.031 2.523 1.00 95.94 128 ILE A C 1
ATOM 1001 O O . ILE A 1 128 ? 3.980 -10.255 2.592 1.00 95.94 128 ILE A O 1
ATOM 1005 N N . VAL A 1 129 ? 4.756 -8.246 3.208 1.00 95.62 129 VAL A N 1
ATOM 1006 C CA . VAL A 1 129 ? 5.875 -8.748 4.025 1.00 95.62 129 VAL A CA 1
ATOM 1007 C C . VAL A 1 129 ? 5.623 -8.613 5.525 1.00 95.62 129 VAL A C 1
ATOM 1009 O O . VAL A 1 129 ? 6.185 -9.370 6.312 1.00 95.62 129 VAL A O 1
ATOM 1012 N N . MET A 1 130 ? 4.732 -7.705 5.935 1.00 94.62 130 MET A N 1
ATOM 1013 C CA . MET A 1 130 ? 4.284 -7.576 7.325 1.00 94.62 130 MET A CA 1
ATOM 1014 C C . MET A 1 130 ? 2.766 -7.405 7.361 1.00 94.62 130 MET A C 1
ATOM 1016 O O . MET A 1 130 ? 2.205 -6.589 6.629 1.00 94.62 130 MET A O 1
ATOM 1020 N N . HIS A 1 131 ? 2.087 -8.162 8.221 1.00 95.12 131 HIS A N 1
ATOM 1021 C CA . HIS A 1 131 ? 0.630 -8.116 8.342 1.00 95.12 131 HIS A CA 1
ATOM 1022 C C . HIS A 1 131 ? 0.201 -8.441 9.771 1.00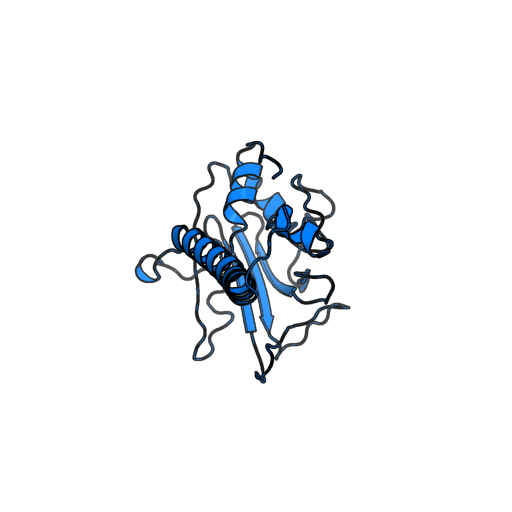 95.12 131 HIS A C 1
ATOM 1024 O O . HIS A 1 131 ? 0.375 -9.566 10.237 1.00 95.12 131 HIS A O 1
ATOM 1030 N N . GLU A 1 132 ? -0.363 -7.454 10.462 1.00 92.94 132 GLU A N 1
ATOM 1031 C CA . GLU A 1 132 ? -1.013 -7.627 11.759 1.00 92.94 132 GLU A CA 1
ATOM 1032 C C . GLU A 1 132 ? -2.389 -6.945 11.722 1.00 92.94 132 GLU A C 1
ATOM 1034 O O . GLU A 1 132 ? -2.468 -5.710 11.676 1.00 92.94 132 GLU A O 1
ATOM 1039 N N . PRO A 1 133 ? -3.486 -7.727 11.741 1.00 90.56 133 PRO A N 1
ATOM 1040 C CA . PRO A 1 133 ? -4.835 -7.195 11.661 1.00 90.56 133 PRO A CA 1
ATOM 1041 C C . PRO A 1 133 ? -5.137 -6.056 12.633 1.00 90.56 133 PRO A C 1
ATOM 1043 O O . PRO A 1 133 ? -5.013 -6.193 13.846 1.00 90.56 133 PRO A O 1
ATOM 1046 N N . GLY A 1 134 ? -5.565 -4.920 12.079 1.00 87.75 134 GLY A N 1
ATOM 1047 C CA . GLY A 1 134 ? -5.907 -3.712 12.831 1.00 87.75 134 GLY A CA 1
ATOM 1048 C C . GLY A 1 134 ? -4.707 -2.881 13.291 1.00 87.75 134 GLY A C 1
ATOM 1049 O O . GLY A 1 134 ? -4.924 -1.827 13.887 1.00 87.75 134 GLY A O 1
ATOM 1050 N N . ARG A 1 135 ? -3.471 -3.314 13.007 1.00 88.12 135 ARG A N 1
ATOM 1051 C CA . ARG A 1 135 ? -2.248 -2.587 13.364 1.00 88.12 135 ARG A CA 1
ATOM 1052 C C . ARG A 1 135 ? -1.464 -2.114 12.159 1.00 88.12 135 ARG A C 1
ATOM 1054 O O . ARG A 1 135 ? -1.283 -0.912 12.031 1.00 88.12 135 ARG A O 1
ATOM 1061 N N . TYR A 1 136 ? -1.027 -3.026 11.294 1.00 90.69 136 TYR A N 1
ATOM 1062 C CA . TYR A 1 136 ? -0.248 -2.668 10.113 1.00 90.69 136 TYR A CA 1
ATOM 1063 C C . TYR A 1 136 ? -0.382 -3.682 8.980 1.00 90.69 136 TYR A C 1
ATOM 1065 O O . TYR A 1 136 ? -0.574 -4.880 9.192 1.00 90.69 136 TYR A O 1
ATOM 1073 N N . ILE A 1 137 ? -0.240 -3.181 7.760 1.00 93.06 137 ILE A N 1
ATOM 1074 C CA . ILE A 1 137 ? -0.039 -3.967 6.545 1.00 93.06 137 ILE A CA 1
ATOM 1075 C C . ILE A 1 137 ? 1.051 -3.272 5.740 1.00 93.06 137 ILE A C 1
ATOM 1077 O O . ILE A 1 137 ? 0.929 -2.087 5.432 1.00 93.06 137 ILE A O 1
ATOM 1081 N N . VAL A 1 138 ? 2.127 -3.992 5.446 1.00 93.56 138 VAL A N 1
ATOM 1082 C CA . VAL A 1 138 ? 3.304 -3.458 4.762 1.00 93.56 138 VAL A CA 1
ATOM 1083 C C . VAL A 1 138 ? 3.680 -4.394 3.638 1.00 93.56 138 VAL A C 1
ATOM 1085 O O . VAL A 1 138 ? 3.739 -5.615 3.809 1.00 93.56 138 VAL A O 1
ATOM 1088 N N . GLY A 1 139 ? 3.952 -3.792 2.495 1.00 94.19 139 GLY A N 1
ATOM 1089 C CA . GLY A 1 139 ? 4.378 -4.471 1.304 1.00 94.19 139 GLY A CA 1
ATOM 1090 C C . GLY A 1 139 ? 5.673 -3.928 0.740 1.00 94.19 139 GLY A C 1
ATOM 1091 O O . GLY A 1 139 ? 5.994 -2.756 0.924 1.00 94.19 139 GLY A O 1
ATOM 1092 N N . VAL A 1 140 ? 6.397 -4.782 0.028 1.00 93.81 140 VAL A N 1
ATOM 1093 C CA . VAL A 1 140 ? 7.624 -4.425 -0.684 1.00 93.81 140 VAL A CA 1
ATOM 1094 C C . VAL A 1 140 ? 7.559 -4.955 -2.100 1.00 93.81 140 VAL A C 1
ATOM 1096 O O . VAL A 1 140 ? 7.131 -6.080 -2.351 1.00 93.81 140 VAL A O 1
ATOM 1099 N N . SER A 1 141 ? 8.005 -4.132 -3.032 1.00 93.19 141 SER A N 1
ATOM 1100 C CA . SER A 1 141 ? 8.364 -4.570 -4.369 1.00 93.19 141 SER A CA 1
ATOM 1101 C C . SER A 1 141 ? 9.824 -4.238 -4.580 1.00 93.19 141 SER A C 1
ATOM 1103 O O . SER A 1 141 ? 10.220 -3.084 -4.454 1.00 93.19 141 SER A O 1
ATOM 1105 N N . ASP A 1 142 ? 10.617 -5.256 -4.880 1.00 93.25 142 ASP A N 1
ATOM 1106 C CA . ASP A 1 142 ? 12.045 -5.133 -5.125 1.00 93.25 142 ASP A CA 1
ATOM 1107 C C . ASP A 1 142 ? 12.388 -5.935 -6.379 1.00 93.25 142 ASP A C 1
ATOM 1109 O O . ASP A 1 142 ? 12.332 -7.162 -6.390 1.00 93.25 142 ASP A O 1
ATOM 1113 N N . SER A 1 143 ? 12.747 -5.243 -7.455 1.00 91.62 143 SER A N 1
ATOM 1114 C CA . SER A 1 143 ? 13.099 -5.881 -8.734 1.00 91.62 143 SER A CA 1
ATOM 1115 C C . SER A 1 143 ? 14.316 -6.807 -8.667 1.00 91.62 143 SER A C 1
ATOM 1117 O O . SER A 1 143 ? 14.457 -7.690 -9.514 1.00 91.62 143 SER A O 1
ATOM 1119 N N . ARG A 1 144 ? 15.168 -6.670 -7.645 1.00 90.62 144 ARG A N 1
ATOM 1120 C CA . ARG A 1 144 ? 16.312 -7.565 -7.402 1.00 90.62 144 ARG A CA 1
ATOM 1121 C C . ARG A 1 144 ? 15.871 -8.894 -6.783 1.00 90.62 144 ARG A C 1
ATOM 1123 O O . ARG A 1 144 ? 16.644 -9.851 -6.777 1.00 90.62 144 ARG A O 1
ATOM 1130 N N . LYS A 1 145 ? 14.635 -8.962 -6.274 1.00 90.25 145 LYS A N 1
ATOM 1131 C CA . LYS A 1 145 ? 13.985 -10.139 -5.682 1.00 90.25 145 LYS A CA 1
ATOM 1132 C C . LYS A 1 145 ? 12.670 -10.407 -6.430 1.00 90.25 145 LYS A C 1
ATOM 1134 O O . LYS A 1 145 ? 11.606 -10.000 -5.967 1.00 90.25 145 LYS A O 1
ATOM 1139 N N . PRO A 1 146 ? 12.725 -11.060 -7.605 1.00 82.88 146 PRO A N 1
ATOM 1140 C CA . PRO A 1 146 ? 11.547 -11.252 -8.442 1.00 82.88 146 PRO A CA 1
ATOM 1141 C C . PRO A 1 146 ? 10.439 -12.000 -7.686 1.00 82.88 146 PRO A C 1
ATOM 1143 O O . PRO A 1 146 ? 10.745 -12.946 -6.952 1.00 82.88 146 PRO A O 1
ATOM 1146 N N . PRO A 1 147 ? 9.164 -11.623 -7.875 1.00 89.19 147 PRO A N 1
ATOM 1147 C CA . PRO A 1 147 ? 8.065 -12.263 -7.173 1.00 89.19 147 PRO A CA 1
ATOM 1148 C C . PRO A 1 147 ? 7.871 -13.708 -7.632 1.00 89.19 147 PRO A C 1
ATOM 1150 O O . PRO A 1 147 ? 8.121 -14.061 -8.784 1.00 89.19 147 PRO A O 1
ATOM 1153 N N . THR A 1 148 ? 7.384 -14.544 -6.719 1.00 86.75 148 THR A N 1
ATOM 1154 C CA . THR A 1 148 ? 7.108 -15.965 -6.991 1.00 86.75 148 THR A CA 1
ATOM 1155 C C . THR A 1 148 ? 5.678 -16.220 -7.467 1.00 86.75 148 THR A C 1
ATOM 1157 O O . THR A 1 148 ? 5.402 -17.266 -8.053 1.00 86.75 148 THR A O 1
ATOM 1160 N N . GLN A 1 149 ? 4.764 -15.276 -7.226 1.00 88.94 149 GLN A N 1
ATOM 1161 C CA . GLN A 1 149 ? 3.360 -15.396 -7.597 1.00 88.94 149 GLN A CA 1
ATOM 1162 C C . GLN A 1 149 ? 3.160 -15.233 -9.111 1.00 88.94 149 GLN A C 1
ATOM 1164 O O . GLN A 1 149 ? 3.766 -14.378 -9.755 1.00 88.94 149 GLN A O 1
ATOM 1169 N N . GLU A 1 150 ? 2.279 -16.052 -9.687 1.00 88.69 150 GLU A N 1
ATOM 1170 C CA . GLU A 1 150 ? 1.980 -16.012 -11.118 1.00 88.69 150 GLU A CA 1
ATOM 1171 C C . GLU A 1 150 ? 1.436 -14.640 -11.542 1.00 88.69 150 GLU A C 1
ATOM 1173 O O . GLU A 1 150 ? 0.551 -14.072 -10.900 1.00 88.69 150 GLU A O 1
ATOM 1178 N N . GLY A 1 151 ? 1.989 -14.103 -12.632 1.00 88.38 151 GLY A N 1
ATOM 1179 C CA . GLY A 1 151 ? 1.603 -12.804 -13.177 1.00 88.38 151 GLY A CA 1
ATOM 1180 C C . GLY A 1 151 ? 2.086 -11.599 -12.367 1.00 88.38 151 GLY A C 1
ATOM 1181 O O . GLY A 1 151 ? 1.806 -10.478 -12.773 1.00 88.38 151 GLY A O 1
ATOM 1182 N N . ALA A 1 152 ? 2.806 -11.786 -11.258 1.00 93.50 152 ALA A N 1
ATOM 1183 C CA . ALA A 1 152 ? 3.368 -10.688 -10.479 1.00 93.50 152 ALA A CA 1
ATOM 1184 C C . ALA A 1 152 ? 4.613 -10.092 -11.155 1.00 93.50 152 ALA A C 1
ATOM 1186 O O . ALA A 1 152 ? 5.458 -10.812 -11.688 1.00 93.50 152 ALA A O 1
ATOM 1187 N N . ILE A 1 153 ? 4.747 -8.764 -11.110 1.00 92.88 153 ILE A N 1
ATOM 1188 C CA . ILE A 1 153 ? 5.889 -8.036 -11.677 1.00 92.88 153 ILE A CA 1
ATOM 1189 C C . ILE A 1 153 ? 6.418 -7.025 -10.660 1.00 92.88 153 ILE A C 1
ATOM 1191 O O . ILE A 1 153 ? 5.756 -6.032 -10.357 1.00 92.88 153 ILE A O 1
ATOM 1195 N N . ALA A 1 154 ? 7.655 -7.224 -10.205 1.00 92.56 154 ALA A N 1
ATOM 1196 C CA . ALA A 1 154 ? 8.423 -6.165 -9.560 1.00 92.56 154 ALA A CA 1
ATOM 1197 C C . ALA A 1 154 ? 8.940 -5.209 -10.647 1.00 92.56 154 ALA A C 1
ATOM 1199 O O . ALA A 1 154 ? 9.806 -5.555 -11.452 1.00 92.56 154 ALA A O 1
ATOM 1200 N N . TRP A 1 155 ? 8.324 -4.033 -10.738 1.00 90.44 155 TRP A N 1
ATOM 1201 C CA . TRP A 1 155 ? 8.537 -3.108 -11.849 1.00 90.44 155 TRP A CA 1
ATOM 1202 C C . TRP A 1 155 ? 9.850 -2.331 -11.736 1.00 90.44 155 TRP A C 1
ATOM 1204 O O . TRP A 1 155 ? 10.207 -1.870 -10.655 1.00 90.44 155 TRP A O 1
ATOM 1214 N N . VAL A 1 156 ? 10.506 -2.113 -12.879 1.00 88.25 156 VAL A N 1
ATOM 1215 C CA . VAL A 1 156 ? 11.687 -1.250 -13.010 1.00 88.25 156 VAL A CA 1
ATOM 1216 C C . VAL A 1 156 ? 11.354 -0.085 -13.950 1.00 88.25 156 VAL A C 1
ATOM 1218 O O . VAL A 1 156 ? 10.942 -0.330 -15.092 1.00 88.25 156 VAL A O 1
ATOM 1221 N N . PRO A 1 157 ? 11.519 1.179 -13.516 1.00 85.19 157 PRO A N 1
ATOM 1222 C CA . PRO A 1 157 ? 11.388 2.337 -14.387 1.00 85.19 157 PRO A CA 1
ATOM 1223 C C . PRO A 1 157 ? 12.375 2.288 -15.556 1.00 85.19 157 PRO A C 1
ATOM 1225 O O . PRO A 1 157 ? 13.513 1.837 -15.428 1.00 85.19 157 PRO A O 1
ATOM 1228 N N . ALA A 1 158 ? 11.956 2.805 -16.711 1.00 84.62 158 ALA A N 1
ATOM 1229 C CA . ALA A 1 158 ? 12.817 2.859 -17.886 1.00 84.62 158 ALA A CA 1
ATOM 1230 C C . ALA A 1 158 ? 14.109 3.644 -17.591 1.00 84.62 158 ALA A C 1
ATOM 1232 O O . ALA A 1 158 ? 14.059 4.780 -17.121 1.00 84.62 158 ALA A O 1
ATOM 1233 N N . GLY A 1 159 ? 15.259 3.041 -17.902 1.00 85.88 159 GLY A N 1
ATOM 1234 C CA . GLY A 1 159 ? 16.578 3.639 -17.673 1.00 85.88 159 GLY A CA 1
ATOM 1235 C C . GLY A 1 159 ? 17.203 3.328 -16.309 1.00 85.88 159 GLY A C 1
ATOM 1236 O O . GLY A 1 159 ? 18.318 3.778 -16.064 1.00 85.88 159 GLY A O 1
ATOM 1237 N N . MET A 1 160 ? 16.532 2.553 -15.452 1.00 85.81 160 MET A N 1
ATOM 1238 C CA . MET A 1 160 ? 17.099 2.034 -14.202 1.00 85.81 160 MET A CA 1
ATOM 1239 C C . MET A 1 160 ? 17.474 0.551 -14.344 1.00 85.81 160 MET A C 1
ATOM 1241 O O . MET A 1 160 ? 16.862 -0.174 -15.129 1.00 85.81 160 MET A O 1
ATOM 1245 N N . SER A 1 161 ? 18.500 0.104 -13.611 1.00 85.75 161 SER A N 1
ATOM 1246 C CA . SER A 1 161 ? 18.898 -1.313 -13.530 1.00 85.75 161 SER A CA 1
ATOM 1247 C C . SER A 1 161 ? 18.076 -2.091 -12.509 1.00 85.75 161 SER A C 1
ATOM 1249 O O . SER A 1 161 ? 17.794 -3.270 -12.707 1.00 85.75 161 SER A O 1
ATOM 1251 N N . ASP A 1 162 ? 17.693 -1.414 -11.435 1.00 89.44 162 ASP A N 1
ATOM 1252 C CA . ASP A 1 162 ? 16.861 -1.913 -10.359 1.00 89.44 162 ASP A CA 1
ATOM 1253 C C . ASP A 1 162 ? 16.016 -0.769 -9.793 1.00 89.44 162 ASP A C 1
ATOM 1255 O O . ASP A 1 162 ? 16.211 0.412 -10.086 1.00 89.44 162 ASP A O 1
ATOM 1259 N N . PHE A 1 163 ? 14.999 -1.163 -9.046 1.00 89.31 163 PHE A N 1
ATOM 1260 C CA . PHE A 1 163 ? 14.088 -0.297 -8.327 1.00 89.31 163 PHE A CA 1
ATOM 1261 C C . PHE A 1 163 ? 13.426 -1.100 -7.213 1.00 89.31 163 PHE A C 1
ATOM 1263 O O . PHE A 1 163 ? 13.055 -2.267 -7.413 1.00 89.31 163 PHE A O 1
ATOM 1270 N N . ALA A 1 164 ? 13.278 -0.463 -6.058 1.00 91.00 164 ALA A N 1
ATOM 1271 C CA . ALA A 1 164 ? 12.568 -1.008 -4.922 1.00 91.00 164 ALA A CA 1
ATOM 1272 C C . ALA A 1 164 ? 11.704 0.077 -4.279 1.00 91.00 164 ALA A C 1
ATOM 1274 O O . ALA A 1 164 ? 12.059 1.256 -4.275 1.00 91.00 164 ALA A O 1
ATOM 1275 N N . TRP A 1 165 ? 10.562 -0.327 -3.738 1.00 90.31 165 TRP A N 1
ATOM 1276 C CA . TRP A 1 165 ? 9.740 0.524 -2.894 1.00 90.31 165 TRP A CA 1
ATOM 1277 C C . TRP A 1 165 ? 9.043 -0.312 -1.829 1.00 90.31 165 TRP A C 1
ATOM 1279 O O . TRP A 1 165 ? 8.644 -1.455 -2.074 1.00 90.31 165 TRP A O 1
ATOM 1289 N N . SER A 1 166 ? 8.860 0.284 -0.655 1.00 90.75 166 SER A N 1
ATOM 1290 C CA . SER A 1 166 ? 7.921 -0.201 0.345 1.00 90.75 166 SER A CA 1
ATOM 1291 C C . SER A 1 166 ? 6.657 0.654 0.314 1.00 90.75 166 SER A C 1
ATOM 1293 O O . SER A 1 166 ? 6.668 1.825 -0.075 1.00 90.75 166 SER A O 1
ATOM 1295 N N . TRP A 1 167 ? 5.533 0.040 0.659 1.00 88.44 167 TRP A N 1
ATOM 1296 C CA . TRP A 1 167 ? 4.281 0.740 0.888 1.00 88.44 167 TRP A CA 1
ATOM 1297 C C . TRP A 1 167 ? 3.580 0.136 2.092 1.00 88.44 167 TRP A C 1
ATOM 1299 O O . TRP A 1 167 ? 3.420 -1.082 2.161 1.00 88.44 167 TRP A O 1
ATOM 1309 N N . GLY A 1 168 ? 3.117 0.969 3.018 1.00 87.38 168 GLY A N 1
ATOM 1310 C CA . GLY A 1 168 ? 2.436 0.465 4.201 1.00 87.38 168 GLY A CA 1
ATOM 1311 C C . GLY A 1 168 ? 1.382 1.386 4.794 1.00 87.38 168 GLY A C 1
ATOM 1312 O O . GLY A 1 168 ? 1.311 2.591 4.524 1.00 87.38 168 GLY A O 1
ATOM 1313 N N . TRP A 1 169 ? 0.557 0.773 5.634 1.00 88.25 169 TRP A N 1
ATOM 1314 C CA . TRP A 1 169 ? -0.315 1.435 6.592 1.00 88.25 169 TRP A CA 1
ATOM 1315 C C . TRP A 1 169 ? 0.015 0.932 7.993 1.00 88.25 169 TRP A C 1
ATOM 1317 O O . TRP A 1 169 ? 0.207 -0.269 8.187 1.00 88.25 169 TRP A O 1
ATOM 1327 N N . SER A 1 170 ? 0.016 1.845 8.958 1.00 85.12 170 SER A N 1
ATOM 1328 C CA . SER A 1 170 ? 0.020 1.569 10.393 1.00 85.12 170 SER A CA 1
ATOM 1329 C C . SER A 1 170 ? -1.107 2.370 11.054 1.00 85.12 170 SER A C 1
ATOM 1331 O O . SER A 1 170 ? -1.620 3.307 10.444 1.00 85.12 170 SER A O 1
ATOM 1333 N N . SER A 1 171 ? -1.530 2.026 12.270 1.00 72.75 171 SER A 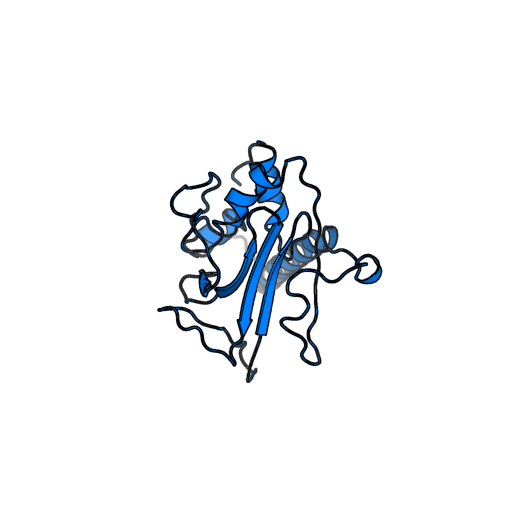N 1
ATOM 1334 C CA . SER A 1 171 ? -2.689 2.606 12.971 1.00 72.75 171 SER A CA 1
ATOM 1335 C C . SER A 1 171 ? -2.686 4.150 13.039 1.00 72.75 171 SER A C 1
ATOM 1337 O O . SER A 1 171 ? -2.241 4.730 14.025 1.00 72.75 171 SER A O 1
ATOM 1339 N N . GLY A 1 172 ? -3.212 4.806 11.995 1.00 61.69 172 GLY A N 1
ATOM 1340 C CA . GLY A 1 172 ? -3.321 6.269 11.847 1.00 61.69 172 GLY A CA 1
ATOM 1341 C C . GLY A 1 172 ? -2.351 6.925 10.848 1.00 61.69 172 GLY A C 1
ATOM 1342 O O . GLY A 1 172 ? -2.507 8.104 10.531 1.00 61.69 172 GLY A O 1
ATOM 1343 N N . VAL A 1 173 ? -1.391 6.175 10.300 1.00 59.97 173 VAL A N 1
ATOM 1344 C CA . VAL A 1 173 ? -0.336 6.682 9.407 1.00 59.97 173 VAL A CA 1
ATOM 1345 C C . VAL A 1 173 ? -0.306 5.860 8.118 1.00 59.97 173 VAL A C 1
ATOM 1347 O O . VAL A 1 173 ? -0.296 4.631 8.139 1.00 59.97 173 VAL A O 1
ATOM 1350 N N . MET A 1 174 ? -0.340 6.530 6.969 1.00 56.97 174 MET A N 1
ATOM 1351 C CA . MET A 1 174 ? -0.434 5.908 5.649 1.00 56.97 174 MET A CA 1
ATOM 1352 C C . MET A 1 174 ? 0.430 6.623 4.615 1.00 56.97 174 MET A C 1
ATOM 1354 O O . MET A 1 174 ? 0.790 7.774 4.791 1.00 56.97 174 MET A O 1
ATOM 1358 N N . GLN A 1 175 ? 0.711 5.981 3.484 1.00 55.25 175 GLN A N 1
ATOM 1359 C CA . GLN A 1 175 ? 1.616 6.533 2.468 1.00 55.25 175 GLN A CA 1
ATOM 1360 C C . GLN A 1 175 ? 0.952 6.908 1.125 1.00 55.25 175 GLN A C 1
ATOM 1362 O O . GLN A 1 175 ? 1.650 7.339 0.212 1.00 55.25 175 GLN A O 1
ATOM 1367 N N . THR A 1 176 ? -0.384 6.832 0.950 1.00 51.19 176 THR A N 1
ATOM 1368 C CA . THR A 1 176 ? -1.056 7.273 -0.311 1.00 51.19 176 THR A CA 1
ATOM 1369 C C . THR A 1 176 ? -2.449 7.920 -0.141 1.00 51.19 176 THR A C 1
ATOM 1371 O O . THR A 1 176 ? -3.038 7.912 0.928 1.00 51.19 176 THR A O 1
ATOM 1374 N N . ARG A 1 177 ? -3.014 8.507 -1.218 1.00 46.88 177 ARG A N 1
ATOM 1375 C CA . ARG A 1 177 ? -4.269 9.319 -1.259 1.00 46.88 177 ARG A CA 1
ATOM 1376 C C . ARG A 1 177 ? -5.580 8.591 -0.925 1.00 46.88 177 ARG A C 1
ATOM 1378 O O . ARG A 1 177 ? -6.639 9.214 -0.919 1.00 46.88 177 ARG A O 1
ATOM 1385 N N . LEU A 1 178 ? -5.504 7.300 -0.642 1.00 58.62 178 LEU A N 1
ATOM 1386 C CA . LEU A 1 178 ? -6.593 6.399 -0.262 1.00 58.62 178 LEU A CA 1
ATOM 1387 C C . LEU A 1 178 ? -7.287 6.808 1.071 1.00 58.62 178 LEU A C 1
ATOM 1389 O O . LEU A 1 178 ? -8.404 6.381 1.366 1.00 58.62 178 LEU A O 1
ATOM 1393 N N . LEU A 1 179 ? -6.660 7.718 1.826 1.00 64.06 179 LEU A N 1
ATOM 1394 C CA . LEU A 1 179 ? -7.049 8.186 3.160 1.00 64.06 179 LEU A CA 1
ATOM 1395 C C . LEU A 1 179 ? -8.501 8.666 3.285 1.00 64.06 179 LEU A C 1
ATOM 1397 O O . LEU A 1 179 ? -9.205 8.254 4.202 1.00 64.06 179 LEU A O 1
ATOM 1401 N N . GLN A 1 180 ? -8.970 9.529 2.380 1.00 66.38 180 GLN A N 1
ATOM 1402 C CA . GLN A 1 180 ? -10.291 10.156 2.533 1.00 66.38 180 GLN A CA 1
ATOM 1403 C C . GLN A 1 180 ? -11.454 9.194 2.288 1.00 66.38 180 GLN A C 1
ATOM 1405 O O . GLN A 1 180 ? -12.485 9.312 2.949 1.00 66.38 180 GLN A O 1
ATOM 1410 N N . VAL A 1 181 ? -11.310 8.255 1.349 1.00 65.94 181 VAL A N 1
ATOM 1411 C CA . VAL A 1 181 ? -12.386 7.301 1.051 1.00 65.94 181 VAL A CA 1
ATOM 1412 C C . VAL A 1 181 ? -12.473 6.255 2.148 1.00 65.94 181 VAL A C 1
ATOM 1414 O O . VAL A 1 181 ? -13.568 5.977 2.625 1.00 65.94 181 VAL A O 1
ATOM 1417 N N . ILE A 1 182 ? -11.330 5.749 2.619 1.00 69.88 182 ILE A N 1
ATOM 1418 C CA . ILE A 1 182 ? -11.303 4.851 3.775 1.00 69.88 182 ILE A CA 1
ATOM 1419 C C . ILE A 1 182 ? -11.867 5.544 5.012 1.00 69.88 182 ILE A C 1
ATOM 1421 O O . ILE A 1 182 ? -12.703 4.952 5.687 1.00 69.88 182 ILE A O 1
ATOM 1425 N N . LYS A 1 183 ? -11.497 6.806 5.265 1.00 72.44 183 LYS A N 1
ATOM 1426 C CA . LYS A 1 183 ? -12.087 7.618 6.337 1.00 72.44 183 LYS A CA 1
ATOM 1427 C C . LYS A 1 183 ? -13.609 7.698 6.203 1.00 72.44 183 LYS A C 1
ATOM 1429 O O . LYS A 1 183 ? -14.316 7.378 7.148 1.00 72.44 183 LYS A O 1
ATOM 1434 N N . ALA A 1 184 ? -14.123 8.081 5.032 1.00 72.56 184 ALA A N 1
ATOM 1435 C CA . ALA A 1 184 ? -15.563 8.202 4.809 1.00 72.5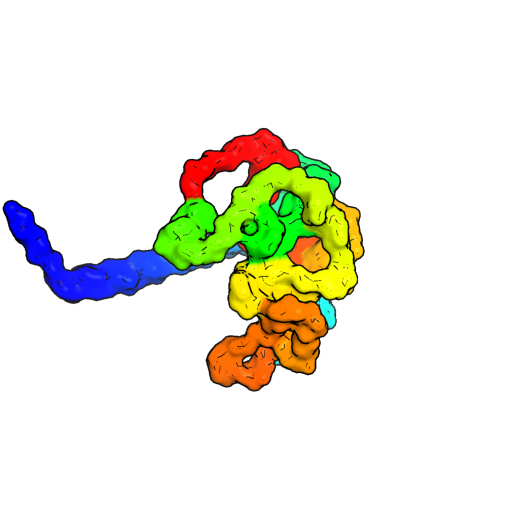6 184 ALA A CA 1
ATOM 1436 C C . ALA A 1 184 ? -16.300 6.865 5.001 1.00 72.56 184 ALA A C 1
ATOM 1438 O O . ALA A 1 184 ? -17.319 6.832 5.688 1.00 72.56 184 ALA A O 1
ATOM 1439 N N . CYS A 1 185 ? -15.768 5.769 4.450 1.00 76.25 185 CYS A N 1
ATOM 1440 C CA . CYS A 1 185 ? -16.337 4.433 4.612 1.00 76.25 185 CYS A CA 1
ATOM 1441 C C . CYS A 1 185 ? -16.326 3.971 6.077 1.00 76.25 185 CYS A C 1
ATOM 1443 O O . CYS A 1 185 ? -17.352 3.502 6.566 1.00 76.25 185 CYS A O 1
ATOM 1445 N N . ALA A 1 186 ? -15.204 4.147 6.779 1.00 73.12 186 ALA A N 1
ATOM 1446 C CA . ALA A 1 186 ? -15.049 3.738 8.174 1.00 73.12 186 ALA A CA 1
ATOM 1447 C C . ALA A 1 186 ? -15.929 4.558 9.134 1.00 73.12 186 ALA A C 1
ATOM 1449 O O . ALA A 1 186 ? -16.448 4.014 10.104 1.00 73.12 186 ALA A O 1
ATOM 1450 N N . GLU A 1 187 ? -16.150 5.841 8.842 1.00 79.50 187 GLU A N 1
ATOM 1451 C CA . GLU A 1 187 ? -17.019 6.741 9.618 1.00 79.50 187 GLU A CA 1
ATOM 1452 C C . GLU A 1 187 ? -18.509 6.608 9.256 1.00 79.50 187 GLU A C 1
ATOM 1454 O O . GLU A 1 187 ? -19.341 7.379 9.732 1.00 79.50 187 GLU A O 1
ATOM 1459 N N . GLY A 1 188 ? -18.868 5.681 8.362 1.00 63.59 188 GLY A N 1
ATOM 1460 C CA . GLY A 1 188 ? -20.253 5.494 7.923 1.00 63.59 188 GLY A CA 1
ATOM 1461 C C . GLY A 1 188 ? -20.821 6.676 7.126 1.00 63.59 188 GLY A C 1
ATOM 1462 O O . GLY A 1 188 ? -22.041 6.822 7.018 1.00 63.59 188 GLY A O 1
ATOM 1463 N N . ARG A 1 189 ? -19.964 7.533 6.556 1.00 71.94 189 ARG A N 1
ATOM 1464 C CA . ARG A 1 189 ? -20.375 8.668 5.722 1.00 71.94 189 ARG A CA 1
ATOM 1465 C C . ARG A 1 189 ? -20.533 8.226 4.268 1.00 71.94 189 ARG A C 1
ATOM 1467 O O . ARG A 1 189 ? -19.660 7.581 3.692 1.00 71.94 189 ARG A O 1
ATOM 1474 N N . TRP A 1 190 ? -21.639 8.623 3.637 1.00 48.53 190 TRP A N 1
ATOM 1475 C CA . TRP A 1 190 ? -21.856 8.386 2.210 1.00 48.53 190 TRP A CA 1
ATOM 1476 C C . TRP A 1 190 ? -20.880 9.222 1.381 1.00 48.53 190 TRP A C 1
ATOM 1478 O O . TRP A 1 190 ? -20.950 10.451 1.368 1.00 48.53 190 TRP A O 1
ATOM 1488 N N . PHE A 1 191 ? -19.983 8.555 0.658 1.00 44.75 191 PHE A N 1
ATOM 1489 C CA . PHE A 1 191 ? -19.160 9.204 -0.353 1.00 44.75 191 PHE A CA 1
ATOM 1490 C C . PHE A 1 191 ? -20.018 9.438 -1.604 1.00 44.75 191 PHE A C 1
ATOM 1492 O O . PHE A 1 191 ? -20.550 8.488 -2.188 1.00 44.75 191 PHE A O 1
ATOM 1499 N N . LEU A 1 192 ? -20.193 10.700 -2.008 1.00 32.59 192 LEU A N 1
ATOM 1500 C CA . LEU A 1 192 ? -20.833 11.027 -3.281 1.00 32.59 192 LEU A CA 1
ATOM 1501 C C . LEU A 1 192 ? -20.005 10.403 -4.407 1.00 32.59 192 LEU A C 1
ATOM 1503 O O . LEU A 1 192 ? -18.828 10.715 -4.572 1.00 32.59 192 LEU A O 1
ATOM 1507 N N . LYS A 1 193 ? -20.642 9.506 -5.167 1.00 34.62 193 LYS A N 1
ATOM 1508 C CA . LYS A 1 193 ? -20.136 9.009 -6.447 1.00 34.62 193 LYS A CA 1
ATOM 1509 C C . LYS A 1 193 ? -20.020 10.207 -7.390 1.00 34.62 193 LYS A C 1
ATOM 1511 O O . LYS A 1 193 ? -21.014 10.592 -8.000 1.00 34.62 193 LYS A O 1
ATOM 1516 N N . LEU A 1 194 ? -18.839 10.807 -7.459 1.00 29.56 194 LEU A N 1
ATOM 1517 C CA . LEU A 1 194 ? -18.428 11.580 -8.622 1.00 29.56 194 LEU A CA 1
ATOM 1518 C C . LEU A 1 194 ? -17.714 10.626 -9.583 1.00 29.56 194 LEU A C 1
ATOM 1520 O O . LEU A 1 194 ? -16.883 9.798 -9.119 1.00 29.56 194 LEU A O 1
#

pLDDT: mean 77.54, std 15.83, range [29.56, 95.94]

Organism: NCBI:txid2072026

Foldseek 3Di:
DDPPDDVVNVVCCVVVVVVVVVVVVVVVQVVFWDDPVPDPDDDPCPPVDDDDPDDDTKGFDDFPFALLLLQLQVQQDAQVGQHLQPCPPVCVVPVQNRHHDLDRDPVSNPDDALDWGHNGQQQETFGFHDDDGSFKTKTKQWQVDARPDPSHGSDDPPPDPIDMDMFMDGNGMGDDPSPPSSSCSSNVHDDPDD